Protein AF-A0A8R1Y1Y4-F1 (afdb_monomer_lite)

InterPro domains:
  IPR002937 Amine oxidase [PF01593] (31-74)
  IPR036188 FAD/NAD(P)-binding domain superfamily [G3DSA:3.50.50.60] (1-251)
  IPR036188 FAD/NAD(P)-binding domain superfamily [G3DSA:3.50.50.60] (252-348)

Structure (mmCIF, N/CA/C/O backbone):
data_AF-A0A8R1Y1Y4-F1
#
_entry.id   AF-A0A8R1Y1Y4-F1
#
loop_
_atom_site.group_PDB
_atom_site.id
_atom_site.type_symbol
_atom_site.label_atom_id
_atom_site.label_alt_id
_atom_site.label_comp_id
_atom_site.label_asym_id
_atom_site.label_entity_id
_atom_site.label_seq_id
_atom_site.pdbx_PDB_ins_code
_atom_site.Cartn_x
_atom_site.Cartn_y
_atom_site.Cartn_z
_atom_site.occupancy
_atom_site.B_iso_or_equiv
_atom_site.auth_seq_id
_atom_site.auth_comp_id
_atom_site.auth_asym_id
_atom_site.auth_atom_id
_atom_site.pdbx_PDB_model_num
ATOM 1 N N . MET A 1 1 ? -27.779 5.823 15.598 1.00 88.62 1 MET A N 1
ATOM 2 C CA . MET A 1 1 ? -27.091 5.813 14.283 1.00 88.62 1 MET A CA 1
ATOM 3 C C . MET A 1 1 ? -26.625 4.392 13.992 1.00 88.62 1 MET A C 1
ATOM 5 O O . MET A 1 1 ? -26.287 3.690 14.934 1.00 88.62 1 MET A O 1
ATOM 9 N N . ARG A 1 2 ? -26.603 3.952 12.729 1.00 90.81 2 ARG A N 1
ATOM 10 C CA . ARG A 1 2 ? -26.033 2.649 12.347 1.00 90.81 2 ARG A CA 1
ATOM 11 C C . ARG A 1 2 ? -24.939 2.850 11.308 1.00 90.81 2 ARG A C 1
ATOM 13 O O . ARG A 1 2 ? -25.180 3.514 10.303 1.00 90.81 2 ARG A O 1
ATOM 20 N N . ILE A 1 3 ? -23.776 2.257 11.545 1.00 93.94 3 ILE A N 1
ATOM 21 C CA . ILE A 1 3 ? -22.639 2.241 10.628 1.00 93.94 3 ILE A CA 1
ATOM 22 C C . ILE A 1 3 ? -22.520 0.830 10.068 1.00 93.94 3 ILE A C 1
ATOM 24 O O . ILE A 1 3 ? -22.355 -0.134 10.813 1.00 93.94 3 ILE A O 1
ATOM 28 N N . VAL A 1 4 ? -22.624 0.712 8.745 1.00 92.31 4 VAL A N 1
ATOM 29 C CA . VAL A 1 4 ? -22.447 -0.558 8.038 1.00 92.31 4 VAL A CA 1
ATOM 30 C C . VAL A 1 4 ? -21.143 -0.499 7.256 1.00 92.31 4 VAL A C 1
ATOM 32 O O . VAL A 1 4 ? -20.983 0.335 6.367 1.00 92.31 4 VAL A O 1
ATOM 35 N N . VAL A 1 5 ? -20.224 -1.400 7.578 1.00 94.25 5 VAL A N 1
ATOM 36 C CA . VAL A 1 5 ? -18.946 -1.579 6.891 1.00 94.25 5 VAL A CA 1
ATOM 37 C C . VAL A 1 5 ? -19.044 -2.815 6.003 1.00 94.25 5 VAL A C 1
ATOM 39 O O . VAL A 1 5 ? -19.467 -3.880 6.452 1.00 94.25 5 VAL A O 1
ATOM 42 N N . ILE A 1 6 ? -18.651 -2.684 4.737 1.00 90.81 6 ILE A N 1
ATOM 43 C CA . ILE A 1 6 ? -18.626 -3.792 3.776 1.00 90.81 6 ILE A CA 1
ATOM 44 C C . ILE A 1 6 ? -17.168 -4.222 3.578 1.00 90.81 6 ILE A C 1
ATOM 46 O O . ILE A 1 6 ? -16.371 -3.489 2.994 1.00 90.81 6 ILE A O 1
ATOM 50 N N . GLY A 1 7 ? -16.840 -5.414 4.071 1.00 92.81 7 GLY A N 1
ATOM 51 C CA . GLY A 1 7 ? -15.514 -6.029 4.078 1.00 92.81 7 GLY A CA 1
ATOM 52 C C . GLY A 1 7 ? -14.819 -5.938 5.441 1.00 92.81 7 GLY A C 1
ATOM 53 O O . GLY A 1 7 ? -14.644 -4.853 5.994 1.00 92.81 7 GLY A O 1
ATOM 54 N N . ALA A 1 8 ? -14.338 -7.074 5.946 1.00 95.38 8 ALA A N 1
ATOM 55 C CA . ALA A 1 8 ? -13.512 -7.206 7.150 1.00 95.38 8 ALA A CA 1
ATOM 56 C C . ALA A 1 8 ? -12.010 -7.283 6.804 1.00 95.38 8 ALA A C 1
ATOM 58 O O . ALA A 1 8 ? -11.234 -8.015 7.418 1.00 95.38 8 ALA A O 1
ATOM 59 N N . ALA A 1 9 ? -11.587 -6.527 5.789 1.00 95.31 9 ALA A N 1
ATOM 60 C CA . ALA A 1 9 ? -10.182 -6.315 5.436 1.00 95.31 9 ALA A CA 1
ATOM 61 C C . ALA A 1 9 ? -9.541 -5.247 6.360 1.00 95.31 9 ALA A C 1
ATOM 63 O O . ALA A 1 9 ? -10.259 -4.645 7.162 1.00 95.31 9 ALA A O 1
ATOM 64 N N . PRO A 1 10 ? -8.234 -4.921 6.236 1.00 96.38 10 PRO A N 1
ATOM 65 C CA . PRO A 1 10 ? -7.569 -3.953 7.118 1.00 96.38 10 PRO A CA 1
ATOM 66 C C . PRO A 1 10 ? -8.307 -2.614 7.260 1.00 96.38 10 PRO A C 1
ATOM 68 O O . PRO A 1 10 ? -8.328 -2.043 8.340 1.00 96.38 10 PRO A O 1
ATOM 71 N N . THR A 1 11 ? -8.974 -2.123 6.208 1.00 97.94 11 THR A N 1
ATOM 72 C CA . THR A 1 11 ? -9.800 -0.906 6.299 1.00 97.94 11 THR A CA 1
ATOM 73 C C . THR A 1 11 ? -11.004 -1.065 7.219 1.00 97.94 11 THR A C 1
ATOM 75 O O . THR A 1 11 ? -11.221 -0.208 8.069 1.00 97.94 11 THR A O 1
ATOM 78 N N . GLY A 1 12 ? -11.771 -2.149 7.088 1.00 98.25 12 GLY A N 1
ATOM 79 C CA . GLY A 1 12 ? -12.915 -2.392 7.966 1.00 98.25 12 GLY A CA 1
ATOM 80 C C . GLY A 1 12 ? -12.488 -2.682 9.403 1.00 98.25 12 GLY A C 1
ATOM 81 O O . GLY A 1 12 ? -13.105 -2.192 10.343 1.00 98.25 12 GLY A O 1
ATOM 82 N N . LEU A 1 13 ? -11.370 -3.387 9.583 1.00 98.69 13 LEU A N 1
ATOM 83 C CA . LEU A 1 13 ? -10.797 -3.631 10.906 1.00 98.69 13 LEU A CA 1
ATOM 84 C C . LEU A 1 13 ? -10.207 -2.367 11.541 1.00 98.69 13 LEU A C 1
ATOM 86 O O . LEU A 1 13 ? -10.271 -2.223 12.755 1.00 98.69 13 LEU A O 1
ATOM 90 N N . GLY A 1 14 ? -9.722 -1.412 10.744 1.00 98.69 14 GLY A N 1
ATOM 91 C CA . GLY A 1 14 ? -9.346 -0.082 11.225 1.00 98.69 14 GLY A CA 1
ATOM 92 C C . GLY A 1 14 ? -10.535 0.705 11.780 1.00 98.69 14 GLY A C 1
ATOM 93 O O . GLY A 1 14 ? -10.398 1.361 12.810 1.00 98.69 14 GLY A O 1
ATOM 94 N N . VAL A 1 15 ? -11.713 0.593 11.147 1.00 98.81 15 VAL A N 1
ATOM 95 C CA . VAL A 1 15 ? -12.972 1.134 11.700 1.00 98.81 15 VAL A CA 1
ATOM 96 C C . VAL A 1 15 ? -13.301 0.444 13.023 1.00 98.81 15 VAL A C 1
ATOM 98 O O . VAL A 1 15 ? -13.551 1.119 14.016 1.00 98.81 15 VAL A O 1
ATOM 101 N N . ALA A 1 16 ? -13.275 -0.891 13.040 1.00 98.81 16 ALA A N 1
ATOM 102 C CA . ALA A 1 16 ? -13.653 -1.694 14.200 1.00 98.81 16 ALA A CA 1
ATOM 103 C C . ALA A 1 16 ? -12.751 -1.432 15.414 1.00 98.81 16 ALA A C 1
ATOM 105 O O . ALA A 1 16 ? -13.245 -1.144 16.500 1.00 98.81 16 ALA A O 1
ATOM 106 N N . TYR A 1 17 ? -11.432 -1.473 15.219 1.00 98.81 17 TYR A N 1
ATOM 107 C CA . TYR A 1 17 ? -10.450 -1.244 16.275 1.00 98.81 17 TYR A CA 1
ATOM 108 C C . TYR A 1 17 ? -10.573 0.162 16.862 1.00 98.81 17 TYR A C 1
ATOM 110 O O . TYR A 1 17 ? -10.612 0.324 18.081 1.00 98.81 17 TYR A O 1
ATOM 118 N N . ARG A 1 18 ? -10.720 1.184 16.010 1.00 98.62 18 ARG A N 1
ATOM 119 C CA . ARG A 1 18 ? -10.908 2.552 16.493 1.00 98.62 18 ARG A CA 1
ATOM 120 C C . ARG A 1 18 ? -12.241 2.726 17.219 1.00 98.62 18 ARG A C 1
ATOM 122 O O . ARG A 1 18 ? -12.267 3.362 18.266 1.00 98.62 18 ARG A O 1
ATOM 129 N N . PHE A 1 19 ? -13.329 2.150 16.707 1.00 98.75 19 PHE A N 1
ATOM 130 C CA . PHE A 1 19 ? -14.630 2.200 17.377 1.00 98.75 19 PHE A CA 1
ATOM 131 C C . PHE A 1 19 ? -14.595 1.513 18.750 1.00 98.75 19 PHE A C 1
ATOM 133 O O . PHE A 1 19 ? -15.118 2.059 19.717 1.00 98.75 19 PHE A O 1
ATOM 140 N N . TYR A 1 20 ? -13.902 0.377 18.858 1.00 98.56 20 TYR A N 1
ATOM 141 C CA . TYR A 1 20 ? -13.660 -0.321 20.121 1.00 98.56 20 TYR A CA 1
ATOM 142 C C . TYR A 1 20 ? -12.878 0.531 21.127 1.00 98.56 20 TYR A C 1
ATOM 144 O O . TYR A 1 20 ? -13.277 0.630 22.285 1.00 98.56 20 TYR A O 1
ATOM 152 N N . GLN A 1 21 ? -11.816 1.213 20.688 1.00 98.56 21 GLN A N 1
ATOM 153 C CA . GLN A 1 21 ? -11.095 2.154 21.551 1.00 98.56 21 GLN A CA 1
ATOM 154 C C . GLN A 1 21 ? -12.006 3.284 22.042 1.00 98.56 21 GLN A C 1
ATOM 156 O O . GLN A 1 21 ? -12.046 3.550 23.235 1.00 98.56 21 GLN A O 1
ATOM 161 N N . LEU A 1 22 ? -12.800 3.893 21.154 1.00 98.62 22 LEU A N 1
ATOM 162 C CA . LEU A 1 22 ? -13.729 4.963 21.535 1.00 98.62 22 LEU A CA 1
ATOM 163 C C . LEU A 1 22 ? -14.785 4.502 22.551 1.00 98.62 22 LEU A C 1
ATOM 165 O O . LEU A 1 22 ? -15.164 5.276 23.430 1.00 98.62 22 LEU A O 1
ATOM 169 N N . GLN A 1 23 ? -15.259 3.258 22.446 1.00 97.62 23 GLN A N 1
ATOM 170 C CA . GLN A 1 23 ? -16.164 2.681 23.441 1.00 97.62 23 GLN A CA 1
ATOM 171 C C . GLN A 1 23 ? -15.474 2.479 24.794 1.00 97.62 23 GLN A C 1
ATOM 173 O O . GLN A 1 23 ? -16.042 2.849 25.819 1.00 97.62 23 GLN A O 1
ATOM 178 N N . ASN A 1 24 ? -14.246 1.954 24.803 1.00 97.44 24 ASN A N 1
ATOM 179 C CA . ASN A 1 24 ? -13.469 1.760 26.032 1.00 97.44 24 ASN A CA 1
ATOM 180 C C . ASN A 1 24 ? -13.100 3.087 26.711 1.00 97.44 24 ASN A C 1
ATOM 182 O O . ASN A 1 24 ? -13.106 3.176 27.938 1.00 97.44 24 ASN A O 1
ATOM 186 N N . ASP A 1 25 ? -12.863 4.130 25.917 1.00 97.69 25 ASP A N 1
ATOM 187 C CA . ASP A 1 25 ? -12.633 5.500 26.383 1.00 97.69 25 ASP A CA 1
ATOM 188 C C . ASP A 1 25 ? -13.937 6.199 26.827 1.00 97.69 25 ASP A C 1
ATOM 190 O O . ASP A 1 25 ? -13.923 7.370 27.202 1.00 97.69 25 ASP A O 1
ATOM 194 N N . ASN A 1 26 ? -15.074 5.491 26.813 1.00 95.31 26 ASN A N 1
ATOM 195 C CA . ASN A 1 26 ? -16.400 5.979 27.199 1.00 95.31 26 ASN A CA 1
ATOM 196 C C . ASN A 1 26 ? -16.867 7.219 26.417 1.00 95.31 26 ASN A C 1
ATOM 198 O O . ASN A 1 26 ? -17.611 8.049 26.944 1.00 95.31 26 ASN A O 1
ATOM 202 N N . VAL A 1 27 ? -16.478 7.347 25.145 1.00 96.69 27 VAL A N 1
ATOM 203 C CA . VAL A 1 27 ? -16.903 8.474 24.306 1.00 96.69 27 VAL A CA 1
ATOM 204 C C . VAL A 1 27 ? -18.412 8.388 24.046 1.00 96.69 27 VAL A C 1
ATOM 206 O O . VAL A 1 27 ? -18.887 7.459 23.390 1.00 96.69 27 VAL A O 1
ATOM 209 N N . ASP A 1 28 ? -19.174 9.376 24.524 1.00 94.88 28 ASP A N 1
ATOM 210 C CA . ASP A 1 28 ? -20.645 9.326 24.615 1.00 94.88 28 ASP A CA 1
ATOM 211 C C . ASP A 1 28 ? -21.366 9.010 23.302 1.00 94.88 28 ASP A C 1
ATOM 213 O O . ASP A 1 28 ? -22.350 8.266 23.300 1.00 94.88 28 ASP A O 1
ATOM 217 N N . VAL A 1 29 ? -20.872 9.527 22.171 1.00 95.56 29 VAL A N 1
ATOM 218 C CA . VAL A 1 29 ? -21.498 9.300 20.859 1.00 95.56 29 VAL A CA 1
ATOM 219 C C . VAL A 1 29 ? -21.583 7.810 20.510 1.00 95.56 29 VAL A C 1
ATOM 221 O O . VAL A 1 29 ? -22.536 7.386 19.858 1.00 95.56 29 VAL A O 1
ATOM 224 N N . THR A 1 30 ? -20.643 6.990 20.997 1.00 96.06 30 THR A N 1
ATOM 225 C CA . THR A 1 30 ? -20.592 5.550 20.705 1.00 96.06 30 THR A CA 1
ATOM 226 C C . THR A 1 30 ? -21.759 4.770 21.311 1.00 96.06 30 THR A C 1
ATOM 228 O O . THR A 1 30 ? -22.166 3.763 20.736 1.00 96.06 30 THR A O 1
ATOM 231 N N . LYS A 1 31 ? -22.365 5.259 22.406 1.00 94.06 31 LYS A N 1
ATOM 232 C CA . LYS A 1 31 ? -23.505 4.612 23.087 1.00 94.06 31 LYS A CA 1
ATOM 233 C C . LYS A 1 31 ? -24.746 4.515 22.195 1.00 94.06 31 LYS A C 1
ATOM 235 O O . LYS A 1 31 ? -25.568 3.624 22.370 1.00 94.06 31 LYS A O 1
ATOM 240 N N . ASN A 1 32 ? -24.866 5.421 21.224 1.00 93.12 32 ASN A N 1
ATOM 241 C CA . ASN A 1 32 ? -25.994 5.503 20.295 1.00 93.12 32 ASN A CA 1
ATOM 242 C C . ASN A 1 32 ? -25.627 5.047 18.871 1.00 93.12 32 ASN A C 1
ATOM 244 O O . ASN A 1 32 ? -26.370 5.325 17.919 1.00 93.12 32 ASN A O 1
ATOM 248 N N . VAL A 1 33 ? -24.477 4.387 18.699 1.00 95.75 33 VAL A N 1
ATOM 249 C CA . VAL A 1 33 ? -23.971 3.916 17.406 1.00 95.75 33 VAL A CA 1
ATOM 250 C C . VAL A 1 33 ? -23.925 2.394 17.399 1.00 95.75 33 VAL A C 1
ATOM 252 O O . VAL A 1 33 ? -23.240 1.769 18.197 1.00 95.75 33 VAL A O 1
ATOM 255 N N . GLU A 1 34 ? -24.629 1.795 16.446 1.00 95.00 34 GLU A N 1
ATOM 256 C CA . GLU A 1 34 ? -24.524 0.369 16.149 1.00 95.00 34 GLU A CA 1
ATOM 257 C C . GLU A 1 34 ? -23.541 0.164 14.990 1.00 95.00 34 GLU A C 1
ATOM 259 O O . GLU A 1 34 ? -23.747 0.718 13.904 1.00 95.00 34 GLU A O 1
ATOM 264 N N . LEU A 1 35 ? -22.493 -0.637 15.200 1.00 96.12 35 LEU A N 1
ATOM 265 C CA . LEU A 1 35 ? -21.532 -1.021 14.165 1.00 96.12 35 LEU A CA 1
ATOM 266 C C . LEU A 1 35 ? -21.832 -2.434 13.652 1.00 96.12 35 LEU A C 1
ATOM 268 O O . LEU A 1 35 ? -21.922 -3.383 14.426 1.00 96.12 35 LEU A O 1
ATOM 272 N N . ILE A 1 36 ? -21.948 -2.575 12.331 1.00 94.19 36 ILE A N 1
ATOM 273 C CA . ILE A 1 36 ? -22.101 -3.866 11.655 1.00 94.19 36 ILE A CA 1
ATOM 274 C C . ILE A 1 36 ? -21.051 -3.971 10.552 1.00 94.19 36 ILE A C 1
ATOM 276 O O . ILE A 1 36 ? -20.963 -3.102 9.687 1.00 94.19 36 ILE A O 1
ATOM 280 N N . ILE A 1 37 ? -20.302 -5.067 10.539 1.00 94.50 37 ILE A N 1
ATOM 281 C CA . ILE A 1 37 ? -19.279 -5.389 9.546 1.00 94.50 37 ILE A CA 1
ATOM 282 C C . ILE A 1 37 ? -19.715 -6.646 8.801 1.00 94.50 37 ILE A C 1
ATOM 284 O O . ILE A 1 37 ? -19.911 -7.709 9.389 1.00 94.50 37 ILE A O 1
ATOM 288 N N . LEU A 1 38 ? -19.894 -6.516 7.492 1.00 91.50 38 LEU A N 1
ATOM 289 C CA . LEU A 1 38 ? -20.320 -7.594 6.607 1.00 91.50 38 LEU A CA 1
ATOM 290 C C . LEU A 1 38 ? -19.111 -8.108 5.829 1.00 91.50 38 LEU A C 1
ATOM 292 O O . LEU A 1 38 ? -18.508 -7.346 5.081 1.00 91.50 38 LEU A O 1
ATOM 296 N N . GLU A 1 39 ? -18.775 -9.385 5.966 1.00 91.06 39 GLU A N 1
ATOM 297 C CA . GLU A 1 39 ? -17.691 -10.028 5.223 1.00 91.06 39 GLU A CA 1
ATOM 298 C C . GLU A 1 39 ? -18.258 -11.159 4.366 1.00 91.06 39 GLU A C 1
ATOM 300 O O . GLU A 1 39 ? -19.043 -11.996 4.819 1.00 91.06 39 GLU A O 1
ATOM 305 N N . LYS A 1 40 ? -17.879 -11.145 3.089 1.00 87.06 40 LYS A N 1
ATOM 306 C CA . LYS A 1 40 ? -18.294 -12.144 2.111 1.00 87.06 40 LYS A CA 1
ATOM 307 C C . LYS A 1 40 ? -17.703 -13.507 2.466 1.00 87.06 40 LYS A C 1
ATOM 309 O O . LYS A 1 40 ? -18.385 -14.523 2.376 1.00 87.06 40 LYS A O 1
ATOM 314 N N . GLU A 1 41 ? -16.440 -13.500 2.861 1.00 89.19 41 GLU A N 1
ATOM 315 C CA . GLU A 1 41 ? -15.650 -14.677 3.184 1.00 89.19 41 GLU A CA 1
ATOM 316 C C . GLU A 1 41 ? -15.984 -15.205 4.589 1.00 89.19 41 GLU A C 1
ATOM 318 O O . GLU A 1 41 ? -16.644 -14.545 5.392 1.00 89.19 41 GLU A O 1
ATOM 323 N N . THR A 1 42 ? -15.521 -16.411 4.915 1.00 89.44 42 THR A N 1
ATOM 324 C CA . THR A 1 42 ? -15.674 -16.996 6.261 1.00 89.44 42 THR A CA 1
ATOM 325 C C . THR A 1 42 ? -14.655 -16.465 7.270 1.00 89.44 42 THR A C 1
ATOM 327 O O . THR A 1 42 ? -14.797 -16.709 8.465 1.00 89.44 42 THR A O 1
ATOM 330 N N . LEU A 1 43 ? -13.629 -15.748 6.801 1.00 91.50 43 LEU A N 1
ATOM 331 C CA . LEU A 1 43 ? -12.515 -15.242 7.599 1.00 91.50 43 LEU A CA 1
ATOM 332 C C . LEU A 1 43 ? -12.220 -13.772 7.261 1.00 91.50 43 LEU A C 1
ATOM 334 O O . LEU A 1 43 ? -12.383 -13.369 6.105 1.00 91.50 43 LEU A O 1
ATOM 338 N N . PRO A 1 44 ? -11.729 -12.983 8.233 1.00 95.19 44 PRO A N 1
ATOM 339 C CA . PRO A 1 44 ? -11.326 -11.599 8.012 1.00 95.19 44 PRO A CA 1
ATOM 340 C C . PRO A 1 44 ? -9.992 -11.496 7.250 1.00 95.19 44 PRO A C 1
ATOM 342 O O . PRO A 1 44 ? -9.287 -12.479 7.017 1.00 95.19 44 PRO A O 1
ATOM 345 N N . GLY A 1 45 ? -9.621 -10.267 6.890 1.00 94.25 45 GLY A N 1
ATOM 346 C CA . GLY A 1 45 ? -8.318 -9.911 6.318 1.00 94.25 45 GLY A CA 1
ATOM 347 C C . GLY A 1 45 ? -8.341 -9.557 4.830 1.00 94.25 45 GLY A C 1
ATOM 348 O O . GLY A 1 45 ? -7.408 -8.914 4.346 1.00 94.25 45 GLY A O 1
ATOM 349 N N . GLY A 1 46 ? -9.411 -9.888 4.100 1.00 90.94 46 GLY A N 1
ATOM 350 C CA . GLY A 1 46 ? -9.514 -9.620 2.661 1.00 90.94 46 GLY A CA 1
ATOM 351 C C . GLY A 1 46 ? -8.319 -10.192 1.886 1.00 90.94 46 GLY A C 1
ATOM 352 O O . GLY A 1 46 ? -7.953 -11.349 2.073 1.00 90.94 46 GLY A O 1
ATOM 353 N N . LEU A 1 47 ? -7.664 -9.373 1.053 1.00 89.38 47 LEU A N 1
ATOM 354 C CA . LEU A 1 47 ? -6.455 -9.800 0.327 1.00 89.38 47 LEU A CA 1
ATOM 355 C C . LEU A 1 47 ? -5.244 -10.074 1.232 1.00 89.38 47 LEU A C 1
ATOM 357 O O . LEU A 1 47 ? -4.333 -10.766 0.802 1.00 89.38 47 LEU A O 1
ATOM 361 N N . SER A 1 48 ? -5.240 -9.586 2.474 1.00 92.25 48 SER A N 1
ATOM 362 C CA . SER A 1 48 ? -4.180 -9.855 3.454 1.00 92.25 48 SER A CA 1
ATOM 363 C C . SER A 1 48 ? -4.461 -11.102 4.309 1.00 92.25 48 SER A C 1
ATOM 365 O O . SER A 1 48 ? -3.889 -11.237 5.389 1.00 92.25 48 SER A O 1
ATOM 367 N N . ARG A 1 49 ? -5.371 -11.988 3.878 1.00 92.12 49 ARG A N 1
ATOM 368 C CA . ARG A 1 49 ? -5.693 -13.249 4.562 1.00 92.12 49 ARG A CA 1
ATOM 369 C C . ARG A 1 49 ? -4.587 -14.291 4.380 1.00 92.12 49 ARG A C 1
ATOM 371 O O . ARG A 1 49 ? -3.973 -14.375 3.318 1.00 92.12 49 ARG A O 1
ATOM 378 N N . THR A 1 50 ? -4.453 -15.144 5.388 1.00 92.56 50 THR A N 1
ATOM 379 C CA . THR A 1 50 ? -3.740 -16.421 5.327 1.00 92.56 50 THR A CA 1
ATOM 380 C C . THR A 1 50 ? -4.756 -17.554 5.364 1.00 92.56 50 THR A C 1
ATOM 382 O O . THR A 1 50 ? -5.691 -17.516 6.166 1.00 92.56 50 THR A O 1
ATOM 385 N N . VAL A 1 51 ? -4.589 -18.548 4.499 1.00 88.88 51 VAL A N 1
ATOM 386 C CA . VAL A 1 51 ? -5.352 -19.801 4.526 1.00 88.88 51 VAL A CA 1
ATOM 387 C C . VAL A 1 51 ? -4.412 -20.949 4.867 1.00 88.88 51 VAL A C 1
ATOM 389 O O . VAL A 1 51 ? -3.257 -20.936 4.453 1.00 88.88 51 VAL A O 1
ATOM 392 N N . MET A 1 52 ? -4.884 -21.919 5.643 1.00 90.06 52 MET A N 1
ATOM 393 C CA . MET A 1 52 ? -4.126 -23.134 5.931 1.00 90.06 52 MET A CA 1
ATOM 394 C C . MET A 1 52 ? -4.617 -24.244 5.008 1.00 90.06 52 MET A C 1
ATOM 396 O O . MET A 1 52 ? -5.829 -24.413 4.866 1.00 90.06 52 MET A O 1
ATOM 400 N N . ASP A 1 53 ? -3.700 -24.955 4.359 1.00 88.62 53 ASP A N 1
ATOM 401 C CA . ASP A 1 53 ? -4.055 -26.126 3.561 1.00 88.62 53 ASP A CA 1
ATOM 402 C C . ASP A 1 53 ? -4.209 -27.390 4.422 1.00 88.62 53 ASP A C 1
ATOM 404 O O . ASP A 1 53 ? -3.943 -27.400 5.625 1.00 88.62 53 ASP A O 1
ATOM 408 N N . GLU A 1 54 ? -4.651 -28.473 3.788 1.00 92.56 54 GLU A N 1
ATOM 409 C CA . GLU A 1 54 ? -4.858 -29.786 4.411 1.00 92.56 54 GLU A CA 1
ATOM 410 C C . GLU A 1 54 ? -3.584 -30.427 4.986 1.00 92.56 54 GLU A C 1
ATOM 412 O O . GLU A 1 54 ? -3.677 -31.315 5.831 1.00 92.56 54 GLU A O 1
ATOM 417 N N . ASN A 1 55 ? -2.400 -29.956 4.579 1.00 94.75 55 ASN A N 1
ATOM 418 C CA . ASN A 1 55 ? -1.103 -30.423 5.069 1.00 94.75 55 ASN A CA 1
ATOM 419 C C . ASN A 1 55 ? -0.536 -29.520 6.183 1.00 94.75 55 ASN A C 1
ATOM 421 O O . ASN A 1 55 ? 0.568 -29.761 6.673 1.00 94.75 55 ASN A O 1
ATOM 425 N N . GLY A 1 56 ? -1.272 -28.482 6.593 1.00 90.62 56 GLY A N 1
ATOM 426 C CA . GLY A 1 56 ? -0.870 -27.550 7.645 1.00 90.62 56 GLY A CA 1
ATOM 427 C C . GLY A 1 56 ? 0.030 -26.402 7.178 1.00 90.62 56 GLY A C 1
ATOM 428 O O . GLY A 1 56 ? 0.517 -25.639 8.018 1.00 90.62 56 GLY A O 1
ATOM 429 N N . PHE A 1 57 ? 0.250 -26.223 5.870 1.00 91.56 57 PHE A N 1
ATOM 430 C CA . PHE A 1 57 ? 0.991 -25.064 5.367 1.00 91.56 57 PHE A CA 1
ATOM 431 C C . PHE A 1 57 ? 0.103 -23.824 5.328 1.00 91.56 57 PHE A C 1
ATOM 433 O O . PHE A 1 57 ? -1.073 -23.875 4.976 1.00 91.56 57 PHE A O 1
ATOM 440 N N . SER A 1 58 ? 0.687 -22.685 5.693 1.00 90.56 58 SER A N 1
ATOM 441 C CA . SER A 1 58 ? 0.022 -21.383 5.682 1.00 90.56 58 SER A CA 1
ATOM 442 C C . SER A 1 58 ? 0.344 -20.621 4.396 1.00 90.56 58 SER A C 1
ATOM 444 O O . SER A 1 58 ? 1.513 -20.400 4.082 1.00 90.56 58 SER A O 1
ATOM 446 N N . TRP A 1 59 ? -0.692 -20.178 3.689 1.00 90.94 59 TRP A N 1
ATOM 447 C CA . TRP A 1 59 ? -0.611 -19.475 2.413 1.00 90.94 59 TRP A CA 1
ATOM 448 C C . TRP A 1 59 ? -1.221 -18.084 2.528 1.00 90.94 59 TRP A C 1
ATOM 450 O O . TRP A 1 59 ? -2.430 -17.938 2.718 1.00 90.94 59 TRP A O 1
ATOM 460 N N . ASP A 1 60 ? -0.396 -17.053 2.382 1.00 91.81 60 ASP A N 1
ATOM 461 C CA . ASP A 1 60 ? -0.888 -15.682 2.282 1.00 91.81 60 ASP A CA 1
ATOM 462 C C . ASP A 1 60 ? -1.434 -15.430 0.871 1.00 91.81 60 ASP A C 1
ATOM 464 O O . ASP A 1 60 ? -0.775 -15.726 -0.127 1.00 91.81 60 ASP A O 1
ATOM 468 N N . MET A 1 61 ? -2.613 -14.811 0.772 1.00 83.38 61 MET A N 1
ATOM 469 C CA . MET A 1 61 ? -3.236 -14.453 -0.514 1.00 83.38 61 MET A CA 1
ATOM 470 C C . MET A 1 61 ? -2.442 -13.385 -1.301 1.00 83.38 61 MET A C 1
ATOM 472 O O . MET A 1 61 ? -2.742 -13.108 -2.464 1.00 83.38 61 MET A O 1
ATOM 476 N N . GLY A 1 62 ? -1.403 -12.803 -0.695 1.00 76.50 62 GLY A N 1
ATOM 477 C CA . GLY A 1 62 ? -0.430 -11.918 -1.326 1.00 76.50 62 GLY A CA 1
ATOM 478 C C . GLY A 1 62 ? 0.817 -11.741 -0.455 1.00 76.50 62 GLY A C 1
ATOM 479 O O . GLY A 1 62 ? 0.799 -12.035 0.736 1.00 76.50 62 GLY A O 1
ATOM 480 N N . GLY A 1 63 ? 1.917 -11.241 -1.031 1.00 69.56 63 GLY A N 1
ATOM 481 C CA . GLY A 1 63 ? 3.176 -10.985 -0.310 1.00 69.56 63 GLY A CA 1
ATOM 482 C C . GLY A 1 63 ? 3.082 -9.802 0.662 1.00 69.56 63 GLY A C 1
ATOM 483 O O . GLY A 1 63 ? 3.673 -8.746 0.425 1.00 69.56 63 GLY A O 1
ATOM 484 N N . HIS A 1 64 ? 2.305 -9.950 1.732 1.00 74.94 64 HIS A N 1
ATOM 485 C CA . HIS A 1 64 ? 1.963 -8.883 2.664 1.00 74.94 64 HIS A CA 1
ATOM 486 C C . HIS A 1 64 ? 2.958 -8.808 3.820 1.00 74.94 64 HIS A C 1
ATOM 488 O O . HIS A 1 64 ? 2.653 -9.176 4.948 1.00 74.94 64 HIS A O 1
ATOM 494 N N . ILE A 1 65 ? 4.155 -8.293 3.542 1.00 85.19 65 ILE A N 1
ATOM 495 C CA . ILE A 1 65 ? 5.081 -7.877 4.600 1.00 85.19 65 ILE A CA 1
ATOM 496 C C . ILE A 1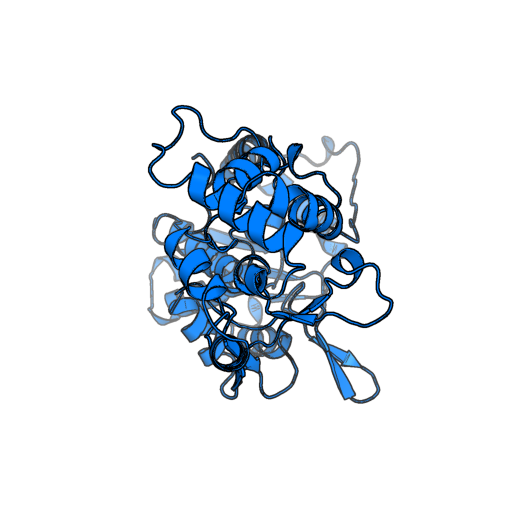 65 ? 4.536 -6.646 5.334 1.00 85.19 65 ILE A C 1
ATOM 498 O O . ILE A 1 65 ? 3.981 -5.736 4.712 1.00 85.19 65 ILE A O 1
ATOM 502 N N . THR A 1 66 ? 4.723 -6.591 6.650 1.00 90.25 66 THR A N 1
ATOM 503 C CA . THR A 1 66 ? 4.223 -5.492 7.478 1.00 90.25 66 THR A CA 1
ATOM 504 C C . THR A 1 66 ? 5.309 -4.446 7.685 1.00 90.25 66 THR A C 1
ATOM 506 O O . THR A 1 66 ? 6.318 -4.685 8.336 1.00 90.25 66 THR A O 1
ATOM 509 N N . PHE A 1 67 ? 5.094 -3.258 7.145 1.00 90.19 67 PHE A N 1
ATOM 510 C CA . PHE A 1 67 ? 5.894 -2.061 7.388 1.00 90.19 67 PHE A CA 1
ATOM 511 C C . PHE A 1 67 ? 4.945 -0.863 7.415 1.00 90.19 67 PHE A C 1
ATOM 513 O O . PHE A 1 67 ? 3.794 -0.982 6.983 1.00 90.19 67 PHE A O 1
ATOM 520 N N . ASP A 1 68 ? 5.410 0.276 7.910 1.00 85.75 68 ASP A N 1
ATOM 521 C CA . ASP A 1 68 ? 4.595 1.479 8.018 1.00 85.75 68 ASP A CA 1
ATOM 522 C C . ASP A 1 68 ? 5.287 2.705 7.412 1.00 85.75 68 ASP A C 1
ATOM 524 O O . ASP A 1 68 ? 6.509 2.769 7.277 1.00 85.75 68 ASP A O 1
ATOM 528 N N . HIS A 1 69 ? 4.483 3.691 7.018 1.00 89.38 69 HIS A N 1
ATOM 529 C CA . HIS A 1 69 ? 4.954 4.980 6.503 1.00 89.38 69 HIS A CA 1
ATOM 530 C C . HIS A 1 69 ? 4.968 6.018 7.628 1.00 89.38 69 HIS A C 1
ATOM 532 O O . HIS A 1 69 ? 4.428 7.111 7.461 1.00 89.38 69 HIS A O 1
ATOM 538 N N . ASN A 1 70 ? 5.571 5.659 8.768 1.00 87.75 70 ASN A N 1
ATOM 539 C CA . ASN A 1 70 ? 5.549 6.427 10.011 1.00 87.75 70 ASN A CA 1
ATOM 540 C C . ASN A 1 70 ? 4.116 6.629 10.536 1.00 87.75 70 ASN A C 1
ATOM 542 O O . ASN A 1 70 ? 3.642 7.754 10.705 1.00 87.75 70 ASN A O 1
ATOM 546 N N . LEU A 1 71 ? 3.411 5.517 10.756 1.00 93.56 71 LEU A N 1
ATOM 547 C CA . LEU A 1 71 ? 2.034 5.474 11.259 1.00 93.56 71 LEU A CA 1
ATOM 548 C C . LEU A 1 71 ? 1.990 4.702 12.591 1.00 93.56 71 LEU A C 1
ATOM 550 O O . LEU A 1 71 ? 1.605 3.530 12.604 1.00 93.56 71 LEU A O 1
ATOM 554 N N . PRO A 1 72 ? 2.341 5.341 13.729 1.00 95.12 72 PRO A N 1
ATOM 555 C CA . PRO A 1 72 ? 2.445 4.669 15.028 1.00 95.12 72 PRO A CA 1
ATOM 556 C C . PRO A 1 72 ? 1.166 3.946 15.456 1.00 95.12 72 PRO A C 1
ATOM 558 O O . PRO A 1 72 ? 1.241 2.836 15.967 1.00 95.12 72 PRO A O 1
ATOM 561 N N . TYR A 1 73 ? -0.004 4.523 15.164 1.00 97.00 73 TYR A N 1
ATOM 562 C CA . TYR A 1 73 ? -1.305 3.914 15.465 1.00 97.00 73 TYR A CA 1
ATOM 563 C C . TYR A 1 73 ? -1.491 2.547 14.791 1.00 97.00 73 TYR A C 1
ATOM 565 O O . TYR A 1 73 ? -2.057 1.623 15.367 1.00 97.00 73 TYR A O 1
ATOM 573 N N . TYR A 1 74 ? -0.993 2.393 13.562 1.00 96.81 74 TYR A N 1
ATOM 574 C CA . TYR A 1 74 ? -1.039 1.107 12.875 1.00 96.81 74 TYR A CA 1
ATOM 575 C C . TYR A 1 74 ? -0.115 0.088 13.553 1.00 96.81 74 TYR A C 1
ATOM 577 O O . TYR A 1 74 ? -0.517 -1.055 13.753 1.00 96.81 74 TYR A O 1
ATOM 585 N N . ILE A 1 75 ? 1.094 0.506 13.947 1.00 95.19 75 ILE A N 1
ATOM 586 C CA . ILE A 1 75 ? 2.049 -0.347 14.668 1.00 95.19 75 ILE A CA 1
ATOM 587 C C . ILE A 1 75 ? 1.504 -0.782 16.032 1.00 95.19 75 ILE A C 1
ATOM 589 O O . ILE A 1 75 ? 1.652 -1.946 16.400 1.00 95.19 75 ILE A O 1
ATOM 593 N N . GLU A 1 76 ? 0.845 0.122 16.754 1.00 96.75 76 GLU A N 1
ATOM 594 C CA . GLU A 1 76 ? 0.130 -0.181 17.994 1.00 96.75 76 GLU A CA 1
ATOM 595 C C . GLU A 1 76 ? -0.944 -1.247 17.754 1.00 96.75 76 GLU A C 1
ATOM 597 O O . GLU A 1 76 ? -0.921 -2.289 18.401 1.00 96.75 76 GLU A O 1
ATOM 602 N N . ALA A 1 77 ? -1.828 -1.041 16.774 1.00 98.06 77 ALA A N 1
ATOM 603 C CA . ALA A 1 77 ? -2.943 -1.945 16.511 1.00 98.06 77 ALA A CA 1
ATOM 604 C C . ALA A 1 77 ? -2.494 -3.363 16.121 1.00 98.06 77 ALA A C 1
ATOM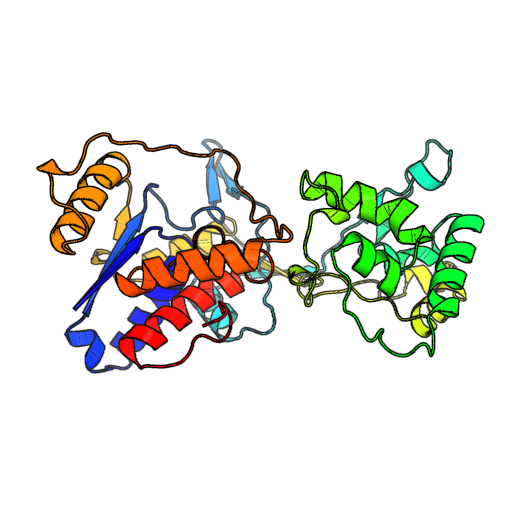 606 O O . ALA A 1 77 ? -3.057 -4.352 16.593 1.00 98.06 77 ALA A O 1
ATOM 607 N N . ILE A 1 78 ? -1.466 -3.495 15.274 1.00 96.12 78 ILE A N 1
ATOM 608 C CA . ILE A 1 78 ? -0.968 -4.824 14.889 1.00 96.12 78 ILE A CA 1
ATOM 609 C C . ILE A 1 78 ? -0.239 -5.519 16.045 1.00 96.12 78 ILE A C 1
ATOM 611 O O . ILE A 1 78 ? -0.347 -6.735 16.163 1.00 96.12 78 ILE A O 1
ATOM 615 N N . ARG A 1 79 ? 0.465 -4.775 16.911 1.00 96.00 79 ARG A N 1
ATOM 616 C CA . ARG A 1 79 ? 1.122 -5.332 18.107 1.00 96.00 79 ARG A CA 1
ATOM 617 C C . ARG A 1 79 ? 0.118 -5.690 19.192 1.00 96.00 79 ARG A C 1
ATOM 619 O O . ARG A 1 79 ? 0.316 -6.663 19.900 1.00 96.00 79 ARG A O 1
ATOM 626 N N . TRP A 1 80 ? -0.980 -4.947 19.284 1.00 97.69 80 TRP A N 1
ATOM 627 C CA . TRP A 1 80 ? -2.120 -5.331 20.104 1.00 97.69 80 TRP A CA 1
ATOM 628 C C . TRP A 1 80 ? -2.756 -6.629 19.600 1.00 97.69 80 TRP A C 1
ATOM 630 O O . TRP A 1 80 ? -3.219 -7.434 20.403 1.00 97.69 80 TRP A O 1
ATOM 640 N N . ALA A 1 81 ? -2.762 -6.872 18.285 1.00 97.38 81 ALA A N 1
ATOM 641 C CA . ALA A 1 81 ? -3.282 -8.108 17.714 1.00 97.38 81 ALA A CA 1
ATOM 642 C C . ALA A 1 81 ? -2.328 -9.301 17.913 1.00 97.38 81 ALA A C 1
ATOM 644 O O . ALA A 1 81 ? -2.778 -10.356 18.360 1.00 97.38 81 ALA A O 1
ATOM 645 N N . VAL A 1 82 ? -1.035 -9.151 17.615 1.00 96.00 82 VAL A N 1
ATOM 646 C CA . VAL A 1 82 ? -0.034 -10.235 17.621 1.00 96.00 82 VAL A CA 1
ATOM 647 C C . VAL A 1 82 ? 1.198 -9.822 18.422 1.00 96.00 82 VAL A C 1
ATOM 649 O O . VAL A 1 82 ? 1.765 -8.759 18.173 1.00 96.00 82 VAL A O 1
ATOM 652 N N . ASP A 1 83 ? 1.659 -10.698 19.316 1.00 94.38 83 ASP A N 1
ATOM 653 C CA . ASP A 1 83 ? 2.788 -10.416 20.212 1.00 94.38 83 ASP A CA 1
ATOM 654 C C . ASP A 1 83 ? 4.154 -10.742 19.581 1.00 94.38 83 ASP A C 1
ATOM 656 O O . ASP A 1 83 ? 5.124 -9.997 19.741 1.00 94.38 83 ASP A O 1
ATOM 660 N N . GLU A 1 84 ? 4.242 -11.841 18.825 1.00 97.06 84 GLU A N 1
ATOM 661 C CA . GLU A 1 84 ? 5.509 -12.362 18.303 1.00 97.06 84 GLU A CA 1
ATOM 662 C C . GLU A 1 84 ? 5.731 -12.042 16.819 1.00 97.06 84 GLU A C 1
ATOM 664 O O . GLU A 1 84 ? 4.967 -12.447 15.937 1.00 97.06 84 GLU A O 1
ATOM 669 N N . TRP A 1 85 ? 6.852 -11.375 16.531 1.00 95.50 85 TRP A N 1
ATOM 670 C CA . TRP A 1 85 ? 7.206 -10.892 15.197 1.00 95.50 85 TRP A CA 1
ATOM 671 C C . TRP A 1 85 ? 8.640 -11.245 14.820 1.00 95.50 85 TRP A C 1
ATOM 673 O O . TRP A 1 85 ? 9.566 -11.089 15.613 1.00 95.50 85 TRP A O 1
ATOM 683 N N . ASN A 1 86 ? 8.835 -11.611 13.558 1.00 94.50 86 ASN A N 1
ATOM 684 C CA . ASN A 1 86 ? 10.134 -11.557 12.904 1.00 94.50 86 ASN A CA 1
ATOM 685 C C . ASN A 1 86 ? 10.368 -10.142 12.366 1.00 94.50 86 ASN A C 1
ATOM 687 O O . ASN A 1 86 ? 9.456 -9.553 11.786 1.00 94.50 86 ASN A O 1
ATOM 691 N N . ILE A 1 87 ? 11.588 -9.616 12.501 1.00 93.06 87 ILE A N 1
ATOM 692 C CA . ILE A 1 87 ? 12.006 -8.338 11.904 1.00 93.06 87 ILE A CA 1
ATOM 693 C C . ILE A 1 87 ? 13.149 -8.623 10.937 1.00 93.06 87 ILE A C 1
ATOM 695 O O . ILE A 1 87 ? 14.201 -9.113 11.341 1.00 93.06 87 ILE A O 1
ATOM 699 N N . LEU A 1 88 ? 12.950 -8.302 9.663 1.00 91.19 88 LEU A N 1
ATOM 700 C CA . LEU A 1 88 ? 13.840 -8.701 8.579 1.00 91.19 88 LEU A CA 1
ATOM 701 C C . LEU A 1 88 ? 14.302 -7.488 7.771 1.00 91.19 88 LEU A C 1
ATOM 703 O O . LEU A 1 88 ? 13.570 -6.510 7.599 1.00 91.19 88 LEU A O 1
ATOM 707 N N . THR A 1 89 ? 15.524 -7.573 7.248 1.00 89.94 89 THR A N 1
ATOM 708 C CA . THR A 1 89 ? 16.025 -6.654 6.222 1.00 89.94 89 THR A CA 1
ATOM 709 C C . THR A 1 89 ? 15.649 -7.206 4.855 1.00 89.94 89 THR A C 1
ATOM 711 O O . THR A 1 89 ? 15.887 -8.377 4.556 1.00 89.94 89 THR A O 1
ATOM 714 N N . ARG A 1 90 ? 15.045 -6.369 4.014 1.00 89.06 90 ARG A N 1
ATOM 715 C CA . ARG A 1 90 ? 14.602 -6.769 2.682 1.00 89.06 90 ARG A CA 1
ATOM 716 C C . ARG A 1 90 ? 15.800 -6.938 1.754 1.00 89.06 90 ARG A C 1
ATOM 718 O O . ARG A 1 90 ? 16.543 -5.992 1.522 1.00 89.06 90 ARG A O 1
ATOM 725 N N . ASN A 1 91 ? 15.921 -8.118 1.152 1.00 88.62 91 ASN A N 1
ATOM 726 C CA . ASN A 1 91 ? 16.821 -8.361 0.031 1.00 88.62 91 ASN A CA 1
ATOM 727 C C . ASN A 1 91 ? 15.995 -8.480 -1.256 1.00 88.62 91 ASN A C 1
ATOM 729 O O . ASN A 1 91 ? 15.182 -9.392 -1.396 1.00 88.62 91 ASN A O 1
ATOM 733 N N . CYS A 1 92 ? 16.150 -7.524 -2.171 1.00 90.00 92 CYS A N 1
ATOM 734 C CA . CYS A 1 92 ? 15.437 -7.500 -3.443 1.00 90.00 92 CYS A CA 1
ATOM 735 C C . CYS A 1 92 ? 16.422 -7.186 -4.563 1.00 90.00 92 CYS A C 1
ATOM 737 O O . CYS A 1 92 ? 17.099 -6.157 -4.525 1.00 90.00 92 CYS A O 1
ATOM 739 N N . GLN A 1 93 ? 16.478 -8.072 -5.553 1.00 92.81 93 GLN A N 1
ATOM 740 C CA . GLN A 1 93 ? 17.377 -7.953 -6.690 1.00 92.81 93 GLN A CA 1
ATOM 741 C C . GLN A 1 93 ? 16.601 -7.829 -8.001 1.00 92.81 93 GLN A C 1
ATOM 743 O O . GLN A 1 93 ? 15.474 -8.307 -8.135 1.00 92.81 93 GLN A O 1
ATOM 748 N N . VAL A 1 94 ? 17.219 -7.146 -8.955 1.00 93.00 94 VAL A N 1
ATOM 749 C CA . VAL A 1 94 ? 16.741 -6.920 -10.313 1.00 93.00 94 VAL A CA 1
ATOM 750 C C . VAL A 1 94 ? 17.717 -7.599 -11.252 1.00 93.00 94 VAL A C 1
ATOM 752 O O . VAL A 1 94 ? 18.915 -7.341 -11.178 1.00 93.00 94 VAL A O 1
ATOM 755 N N . ASP A 1 95 ? 17.199 -8.431 -12.144 1.00 93.94 95 ASP A N 1
ATOM 756 C CA . ASP A 1 95 ? 17.977 -8.967 -13.251 1.00 93.94 95 ASP A CA 1
ATOM 757 C C . ASP A 1 95 ? 18.111 -7.915 -14.362 1.00 93.94 95 ASP A C 1
ATOM 759 O O . ASP A 1 95 ? 17.112 -7.428 -14.903 1.00 93.94 95 ASP A O 1
ATOM 763 N N . ILE A 1 96 ? 19.355 -7.552 -14.671 1.00 94.38 96 ILE A N 1
ATOM 764 C CA . ILE A 1 96 ? 19.725 -6.627 -15.742 1.00 94.38 96 ILE A CA 1
ATOM 765 C C . ILE A 1 96 ? 20.543 -7.306 -16.851 1.00 94.38 96 ILE A C 1
ATOM 767 O O . ILE A 1 96 ? 21.171 -6.605 -17.643 1.00 94.38 96 ILE A O 1
ATOM 771 N N . SER A 1 97 ? 20.528 -8.641 -16.965 1.00 94.31 97 SER A N 1
ATOM 772 C CA . SER A 1 97 ? 21.277 -9.389 -17.994 1.00 94.31 97 SER A CA 1
ATOM 773 C C . SER A 1 97 ? 20.993 -8.932 -19.418 1.00 94.31 97 SER A C 1
ATOM 775 O O . SER A 1 97 ? 21.892 -8.884 -20.255 1.00 94.31 97 SER A O 1
ATOM 777 N N . TYR A 1 98 ? 19.766 -8.480 -19.687 1.00 93.31 98 TYR A N 1
ATOM 778 C CA . TYR A 1 98 ? 19.379 -7.912 -20.980 1.00 93.31 98 TYR A CA 1
ATOM 779 C C . TYR A 1 98 ? 20.177 -6.653 -21.376 1.00 93.31 98 TYR A C 1
ATOM 781 O O . TYR A 1 98 ? 20.07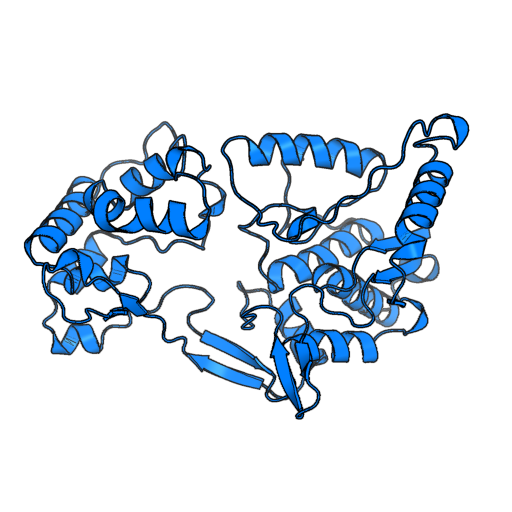1 -6.194 -22.511 1.00 93.31 98 TYR A O 1
ATOM 789 N N . MET A 1 99 ? 20.954 -6.068 -20.457 1.00 94.94 99 MET A N 1
ATOM 790 C CA . MET A 1 99 ? 21.860 -4.955 -20.734 1.00 94.94 99 MET A CA 1
ATOM 791 C C . MET A 1 99 ? 23.257 -5.408 -21.191 1.00 94.94 99 MET A C 1
ATOM 793 O O . MET A 1 99 ? 23.970 -4.599 -21.782 1.00 94.94 99 MET A O 1
ATOM 797 N N . PHE A 1 100 ? 23.658 -6.657 -20.922 1.00 91.31 100 PHE A N 1
ATOM 798 C CA . PHE A 1 100 ? 25.038 -7.132 -21.086 1.00 91.31 100 PHE A CA 1
ATOM 799 C C . PHE A 1 100 ? 25.305 -7.889 -22.394 1.00 91.31 100 PHE A C 1
ATOM 801 O O . PHE A 1 100 ? 26.460 -8.123 -22.714 1.00 91.31 100 PHE A O 1
ATOM 808 N N . ASN A 1 101 ? 24.286 -8.214 -23.202 1.00 84.75 101 ASN A N 1
ATOM 809 C CA . ASN A 1 101 ? 24.428 -9.083 -24.391 1.00 84.75 101 ASN A CA 1
ATOM 810 C C . ASN A 1 101 ? 25.121 -10.434 -24.089 1.00 84.75 101 ASN A C 1
ATOM 812 O O . ASN A 1 101 ? 25.651 -11.085 -24.988 1.00 84.75 101 ASN A O 1
ATOM 816 N N . GLU A 1 102 ? 25.090 -10.860 -22.829 1.00 87.69 102 GLU A N 1
ATOM 817 C CA . GLU A 1 102 ? 25.683 -12.087 -22.301 1.00 87.69 102 GLU A CA 1
ATOM 818 C C . GLU A 1 102 ? 24.559 -12.997 -21.775 1.00 87.69 102 GLU A C 1
ATOM 820 O O . GLU A 1 102 ? 23.425 -12.552 -21.576 1.00 87.69 102 GLU A O 1
ATOM 825 N N . LYS A 1 103 ? 24.844 -14.293 -21.593 1.00 85.88 103 LYS A N 1
ATOM 826 C CA . LYS A 1 103 ? 23.855 -15.265 -21.083 1.00 85.88 103 LYS A CA 1
ATOM 827 C C . LYS A 1 103 ? 23.806 -15.338 -19.556 1.00 85.88 103 LYS A C 1
ATOM 829 O O . LYS A 1 103 ? 22.853 -15.900 -19.021 1.00 85.88 103 LYS A O 1
ATOM 834 N N . ASP A 1 104 ? 24.817 -14.805 -18.881 1.00 92.44 104 ASP A N 1
ATOM 835 C CA . ASP A 1 104 ? 24.945 -14.906 -17.432 1.00 92.44 104 ASP A CA 1
ATOM 836 C C . ASP A 1 104 ? 23.949 -13.990 -16.714 1.00 92.44 104 ASP A C 1
ATOM 838 O O . ASP A 1 104 ? 23.500 -12.974 -17.251 1.00 92.44 104 ASP A O 1
ATOM 842 N N . LEU A 1 105 ? 23.567 -14.367 -15.490 1.00 93.56 105 LEU A N 1
ATOM 843 C CA . LEU A 1 105 ? 22.676 -13.568 -14.648 1.00 93.56 105 LEU A CA 1
ATOM 844 C C . LEU A 1 105 ? 23.420 -12.367 -14.057 1.00 93.56 105 LEU A C 1
ATOM 846 O O . LEU A 1 105 ? 24.405 -12.527 -13.338 1.00 93.56 105 LEU A O 1
ATOM 850 N N . HIS A 1 106 ? 22.882 -11.168 -14.270 1.00 93.81 106 HIS A N 1
ATOM 851 C CA . HIS A 1 106 ? 23.386 -9.930 -13.684 1.00 93.81 106 HIS A CA 1
ATOM 852 C C . HIS A 1 106 ? 22.355 -9.387 -12.699 1.00 93.81 106 HIS A C 1
ATOM 854 O O . HIS A 1 106 ? 21.521 -8.546 -13.035 1.00 93.81 106 HIS A O 1
ATOM 860 N N . LEU A 1 107 ? 22.409 -9.885 -11.463 1.00 94.44 107 LEU A N 1
ATOM 861 C CA . LEU A 1 107 ? 21.534 -9.441 -10.382 1.00 94.44 107 LEU A CA 1
ATOM 862 C C . LEU A 1 107 ? 22.111 -8.208 -9.688 1.00 94.44 107 LEU A C 1
ATOM 864 O O . LEU A 1 107 ? 23.245 -8.220 -9.211 1.00 94.44 107 LEU A O 1
ATOM 868 N N . VAL A 1 108 ? 21.302 -7.156 -9.579 1.00 93.00 108 VAL A N 1
ATOM 869 C CA . VAL A 1 108 ? 21.672 -5.919 -8.883 1.00 93.00 108 VAL A CA 1
ATOM 870 C C . VAL A 1 108 ? 20.631 -5.508 -7.841 1.00 93.00 108 VAL A C 1
ATOM 872 O O . VAL A 1 108 ? 19.460 -5.852 -7.990 1.00 93.00 108 VAL A O 1
ATOM 875 N N . PRO A 1 109 ? 20.998 -4.759 -6.787 1.00 92.06 109 PRO A N 1
ATOM 876 C CA . PRO A 1 109 ? 20.036 -4.324 -5.774 1.00 92.06 109 PRO A CA 1
ATOM 877 C C . PRO A 1 109 ? 18.913 -3.435 -6.331 1.00 92.06 109 PRO A C 1
ATOM 879 O O . PRO A 1 109 ? 19.135 -2.566 -7.177 1.00 92.06 109 PRO A O 1
ATOM 882 N N . TYR A 1 110 ? 17.698 -3.622 -5.814 1.00 90.94 110 TYR A N 1
ATOM 883 C CA . TYR A 1 110 ? 16.586 -2.687 -5.990 1.00 90.94 110 TYR A CA 1
ATOM 884 C C . TYR A 1 110 ? 16.623 -1.606 -4.891 1.00 90.94 110 TYR A C 1
ATOM 886 O O . TYR A 1 110 ? 16.779 -1.973 -3.726 1.00 90.94 110 TYR A O 1
ATOM 894 N N . PRO A 1 111 ? 16.372 -0.312 -5.195 1.00 92.25 111 PRO A N 1
ATOM 895 C CA . PRO A 1 111 ? 15.949 0.249 -6.485 1.00 92.25 111 PRO A CA 1
ATOM 896 C C . PRO A 1 111 ? 17.074 0.390 -7.517 1.00 92.25 111 PRO A C 1
ATOM 898 O O . PRO A 1 111 ? 18.170 0.855 -7.206 1.00 92.25 111 PRO A O 1
ATOM 901 N N . VAL A 1 112 ? 16.772 0.078 -8.781 1.00 93.94 112 VAL A N 1
ATOM 902 C CA . VAL A 1 112 ? 17.780 -0.059 -9.850 1.00 93.94 112 VAL A CA 1
ATOM 903 C C . VAL A 1 112 ? 18.608 1.212 -10.106 1.00 93.94 112 VAL A C 1
ATOM 905 O O . VAL A 1 112 ? 19.744 1.150 -10.564 1.00 93.94 112 VAL A O 1
ATOM 908 N N . GLN A 1 113 ? 18.066 2.390 -9.797 1.00 94.12 113 GLN A N 1
ATOM 909 C CA . GLN A 1 113 ? 18.756 3.670 -9.933 1.00 94.12 113 GLN A CA 1
ATOM 910 C C . GLN A 1 113 ? 19.995 3.769 -9.029 1.00 94.12 113 GLN A C 1
ATOM 912 O O . GLN A 1 113 ? 20.957 4.432 -9.405 1.00 94.12 113 GLN A O 1
ATOM 917 N N . TYR A 1 114 ? 20.010 3.086 -7.879 1.00 93.69 114 TYR A N 1
ATOM 918 C CA . TYR A 1 114 ? 21.190 2.976 -7.009 1.00 93.69 114 TYR A CA 1
ATOM 919 C C . TYR A 1 114 ? 22.208 1.959 -7.536 1.00 93.69 114 TYR A C 1
ATOM 921 O O . TYR A 1 114 ? 23.390 2.053 -7.216 1.00 93.69 114 TYR A O 1
ATOM 929 N N . ALA A 1 115 ? 21.767 1.042 -8.398 1.00 94.38 115 ALA A N 1
ATOM 930 C CA . ALA A 1 115 ? 22.592 0.028 -9.040 1.00 94.38 115 ALA A CA 1
ATOM 931 C C . ALA A 1 115 ? 23.209 0.463 -10.382 1.00 94.38 115 ALA A C 1
ATOM 933 O O . ALA A 1 115 ? 23.967 -0.299 -10.975 1.00 94.38 115 ALA A O 1
ATOM 934 N N . ILE A 1 116 ? 22.969 1.694 -10.851 1.00 96.50 116 ILE A N 1
ATOM 935 C CA . ILE A 1 116 ? 23.598 2.238 -12.072 1.00 96.50 116 ILE A CA 1
ATOM 936 C C . ILE A 1 116 ? 25.135 2.065 -12.114 1.00 96.50 116 ILE A C 1
ATOM 938 O O . ILE A 1 116 ? 25.654 1.815 -13.204 1.00 96.50 116 ILE A O 1
ATOM 942 N N . PRO A 1 117 ? 25.901 2.158 -11.003 1.00 95.75 117 PRO A N 1
ATOM 943 C CA . PRO A 1 117 ? 27.340 1.884 -11.032 1.00 95.75 117 PRO A CA 1
ATOM 944 C C . PRO A 1 117 ? 27.711 0.481 -11.540 1.00 95.75 117 PRO A C 1
ATOM 946 O O . PRO A 1 117 ? 28.809 0.312 -12.069 1.00 95.75 117 PRO A O 1
ATOM 949 N N . MET A 1 118 ? 26.791 -0.481 -11.406 1.00 94.69 118 MET A N 1
ATOM 950 C CA . MET A 1 118 ? 26.922 -1.881 -11.822 1.00 94.69 118 MET A CA 1
ATOM 951 C C . MET A 1 118 ? 26.447 -2.123 -13.264 1.00 94.69 118 MET A C 1
ATOM 953 O O . MET A 1 118 ? 26.530 -3.243 -13.747 1.00 94.69 118 MET A O 1
ATOM 957 N N . PHE A 1 119 ? 25.929 -1.106 -13.962 1.00 96.12 119 PHE A N 1
ATOM 958 C CA . PHE A 1 119 ? 25.500 -1.232 -15.359 1.00 96.12 119 PHE A CA 1
ATOM 959 C C . PHE A 1 119 ? 26.697 -1.292 -16.318 1.00 96.12 119 PHE A C 1
ATOM 961 O O . PHE A 1 119 ? 27.781 -0.793 -15.985 1.00 96.12 119 PHE A O 1
ATOM 968 N N . PRO A 1 120 ? 26.491 -1.769 -17.563 1.00 95.50 120 PRO A N 1
ATOM 969 C CA . PRO A 1 120 ? 27.487 -1.650 -18.617 1.00 95.50 120 PRO A CA 1
ATOM 970 C C . PRO A 1 120 ? 28.008 -0.217 -18.743 1.00 95.50 120 PRO A C 1
ATOM 972 O O . PRO A 1 120 ? 27.252 0.760 -18.674 1.00 95.50 120 PRO A O 1
ATOM 975 N N . SER A 1 121 ? 29.319 -0.079 -18.945 1.00 95.06 121 SER A N 1
ATOM 976 C CA . SER A 1 121 ? 30.023 1.209 -18.877 1.00 95.06 121 SER A CA 1
ATOM 977 C C . SER A 1 121 ? 29.420 2.295 -19.779 1.00 95.06 121 SER A C 1
ATOM 979 O O . SER A 1 121 ? 29.373 3.466 -19.397 1.00 95.06 121 SER A O 1
ATOM 981 N N . ASN A 1 122 ? 28.934 1.929 -20.966 1.00 96.44 122 ASN A N 1
ATOM 982 C CA . ASN A 1 122 ? 28.248 2.825 -21.898 1.00 96.44 122 ASN A CA 1
ATOM 983 C C . ASN A 1 122 ? 26.900 3.331 -21.343 1.00 96.44 122 ASN A C 1
ATOM 985 O O . ASN A 1 122 ? 26.616 4.525 -21.447 1.00 96.44 122 ASN A O 1
ATOM 989 N N . ILE A 1 123 ? 26.088 2.464 -20.730 1.00 97.50 123 ILE A N 1
ATOM 990 C CA . ILE A 1 123 ? 24.788 2.821 -20.136 1.00 97.50 123 ILE A CA 1
ATOM 991 C C . ILE A 1 123 ? 25.006 3.640 -18.861 1.00 97.50 123 ILE A C 1
ATOM 993 O O . ILE A 1 123 ? 24.412 4.708 -18.722 1.00 97.50 123 ILE A O 1
ATOM 997 N N . LYS A 1 124 ? 25.927 3.217 -17.983 1.00 97.50 124 LYS A N 1
ATOM 998 C CA . LYS A 1 124 ? 26.326 3.963 -16.778 1.00 97.50 124 LYS A CA 1
ATOM 999 C C . LYS A 1 124 ? 26.692 5.412 -17.103 1.00 97.50 124 LYS A C 1
ATOM 1001 O O . LYS A 1 124 ? 26.147 6.341 -16.507 1.00 97.50 124 LYS A O 1
ATOM 1006 N N . LYS A 1 125 ? 27.578 5.622 -18.089 1.00 98.06 125 LYS A N 1
ATOM 1007 C CA . LYS A 1 125 ? 28.002 6.964 -18.533 1.00 98.06 125 LYS A CA 1
ATOM 1008 C C . LYS A 1 125 ? 26.826 7.801 -19.044 1.00 98.06 125 LYS A C 1
ATOM 1010 O O . LYS A 1 125 ? 26.749 8.985 -18.722 1.00 98.06 125 LYS A O 1
ATOM 1015 N N . LYS A 1 126 ? 25.904 7.198 -19.803 1.00 98.44 126 LYS A N 1
ATOM 1016 C CA . LYS A 1 126 ? 24.698 7.875 -20.303 1.00 98.44 126 LYS A CA 1
ATOM 1017 C C . LYS A 1 126 ? 23.743 8.267 -19.169 1.00 98.44 126 LYS A C 1
ATOM 1019 O O . LYS A 1 126 ? 23.327 9.417 -19.122 1.00 98.44 126 LYS A O 1
ATOM 1024 N N . CYS A 1 127 ? 23.482 7.380 -18.206 1.00 98.00 127 CYS A N 1
ATOM 1025 C CA . CYS A 1 127 ? 22.681 7.697 -17.017 1.00 98.00 127 CYS A CA 1
ATOM 1026 C C . CYS A 1 127 ? 23.296 8.833 -16.180 1.00 98.00 127 CYS A C 1
ATOM 1028 O O . CYS A 1 127 ? 22.589 9.740 -15.740 1.00 98.00 127 CYS A O 1
ATOM 1030 N N . LEU A 1 128 ? 24.620 8.808 -15.985 1.00 97.25 128 LEU A N 1
ATOM 1031 C CA . LEU A 1 128 ? 25.333 9.857 -15.256 1.00 97.25 128 LEU A CA 1
ATOM 1032 C C . LEU A 1 128 ? 25.264 11.205 -15.988 1.00 97.25 128 LEU A C 1
ATOM 1034 O O . LEU A 1 128 ? 25.018 12.228 -15.350 1.00 97.25 128 LEU A O 1
ATOM 1038 N N . LYS A 1 129 ? 25.446 11.206 -17.317 1.00 97.19 129 LYS A N 1
ATOM 1039 C CA . LYS A 1 129 ? 25.286 12.401 -18.160 1.00 97.19 129 LYS A CA 1
ATOM 1040 C C . LYS A 1 129 ? 23.865 12.949 -18.067 1.00 97.19 129 LYS A C 1
ATOM 1042 O O . LYS A 1 129 ? 23.700 14.135 -17.818 1.00 97.19 129 LYS A O 1
ATOM 1047 N N . ASP A 1 130 ? 22.861 12.087 -18.194 1.00 96.62 130 ASP A N 1
ATOM 1048 C CA . ASP A 1 130 ? 21.458 12.472 -18.091 1.00 96.62 130 ASP A CA 1
ATOM 1049 C C . ASP A 1 130 ? 21.190 13.220 -16.772 1.00 96.62 130 ASP A C 1
ATOM 1051 O O . ASP A 1 130 ? 20.590 14.294 -16.796 1.00 96.62 130 ASP A O 1
ATOM 1055 N N . LEU A 1 131 ? 21.649 12.696 -15.624 1.00 94.31 131 LEU A N 1
ATOM 1056 C CA . LEU A 1 131 ? 21.456 13.365 -14.327 1.00 94.31 131 LEU A CA 1
ATOM 1057 C C . LEU A 1 131 ? 22.275 14.648 -14.192 1.00 94.31 131 LEU A C 1
ATOM 1059 O O . LEU A 1 131 ? 21.778 15.619 -13.624 1.00 94.31 131 LEU A O 1
ATOM 1063 N N . ARG A 1 132 ? 23.497 14.676 -14.733 1.00 94.75 132 ARG A N 1
ATOM 1064 C CA . ARG A 1 132 ? 24.333 15.881 -14.749 1.00 94.75 132 ARG A CA 1
ATOM 1065 C C . ARG A 1 132 ? 23.659 17.015 -15.504 1.00 94.75 132 ARG A C 1
ATOM 1067 O O . ARG A 1 132 ? 23.563 18.112 -14.971 1.00 94.75 132 ARG A O 1
ATOM 1074 N N . ASP A 1 133 ? 23.143 16.734 -16.697 1.00 92.38 133 ASP A N 1
ATOM 1075 C CA . ASP A 1 133 ? 22.505 17.722 -17.573 1.00 92.38 133 ASP A CA 1
ATOM 1076 C C . ASP A 1 133 ? 21.221 18.310 -16.961 1.00 92.38 133 ASP A C 1
ATOM 1078 O O . ASP A 1 133 ? 20.675 19.285 -17.480 1.00 92.38 133 ASP A O 1
ATOM 1082 N N . ARG A 1 134 ? 20.705 17.710 -15.882 1.00 86.25 134 ARG A N 1
ATOM 1083 C CA . ARG A 1 134 ? 19.578 18.216 -15.088 1.00 86.25 134 ARG A CA 1
ATOM 1084 C C . ARG A 1 134 ? 20.002 18.982 -13.840 1.00 86.25 134 ARG A C 1
ATOM 1086 O O . ARG A 1 134 ? 19.208 19.755 -13.313 1.00 86.25 134 ARG A O 1
ATOM 1093 N N . CYS A 1 135 ? 21.216 18.759 -13.348 1.00 83.44 135 CYS A N 1
ATOM 1094 C CA . CYS A 1 135 ? 21.699 19.378 -12.125 1.00 83.44 135 CYS A CA 1
ATOM 1095 C C . CYS A 1 135 ? 21.716 20.906 -12.279 1.00 83.44 135 CYS A C 1
ATOM 1097 O O . CYS A 1 135 ? 22.264 21.428 -13.245 1.00 83.44 135 CYS A O 1
ATOM 1099 N N . GLY A 1 136 ? 21.098 21.619 -11.336 1.00 78.38 136 GLY A N 1
ATOM 1100 C CA . GLY A 1 136 ? 21.013 23.083 -11.356 1.00 78.38 136 GLY A CA 1
ATOM 1101 C C . GLY A 1 136 ? 19.944 23.671 -12.285 1.00 78.38 136 GLY A C 1
ATOM 1102 O O . GLY A 1 136 ? 19.781 24.887 -12.302 1.00 78.38 136 GLY A O 1
ATOM 1103 N N . LYS A 1 137 ? 19.186 22.854 -13.031 1.00 80.31 137 LYS A N 1
ATOM 1104 C CA . LYS A 1 137 ? 18.001 23.353 -13.744 1.00 80.31 137 LYS A CA 1
ATOM 1105 C C . LYS A 1 137 ? 16.880 23.614 -12.741 1.00 80.31 137 LYS A C 1
ATOM 1107 O O . LYS A 1 137 ? 16.625 22.776 -11.878 1.00 80.31 137 LYS A O 1
ATOM 1112 N N . SER A 1 138 ? 16.220 24.763 -12.866 1.00 71.06 138 SER A N 1
ATOM 1113 C CA . SER A 1 138 ? 15.006 25.060 -12.107 1.00 71.06 138 SER A CA 1
ATOM 1114 C C . SER A 1 138 ? 13.913 24.039 -12.422 1.00 71.06 138 SER A C 1
ATOM 1116 O O . SER A 1 138 ? 13.882 23.455 -13.513 1.00 71.06 138 SER A O 1
ATOM 1118 N N . GLU A 1 139 ? 13.009 23.819 -11.463 1.00 71.00 139 GLU A N 1
ATOM 1119 C CA . GLU A 1 139 ? 11.782 23.076 -11.741 1.00 71.00 139 GLU A CA 1
ATOM 1120 C C . GLU A 1 139 ? 11.068 23.733 -12.926 1.00 71.00 139 GLU A C 1
ATOM 1122 O O . GLU A 1 139 ? 10.976 24.961 -13.026 1.00 71.00 139 GLU A O 1
ATOM 1127 N N . LYS A 1 140 ? 10.622 22.911 -13.878 1.00 72.75 140 LYS A N 1
ATOM 1128 C CA . LYS A 1 140 ? 9.892 23.428 -15.031 1.00 72.75 140 LYS A CA 1
ATOM 1129 C C . LYS A 1 140 ? 8.610 24.098 -14.549 1.00 72.75 140 LYS A C 1
ATOM 1131 O O . LYS A 1 140 ? 7.931 23.577 -13.674 1.00 72.75 140 LYS A O 1
ATOM 1136 N N . ILE A 1 141 ? 8.250 25.198 -15.211 1.00 74.38 141 ILE A N 1
ATOM 1137 C CA . ILE A 1 141 ? 7.003 25.939 -14.960 1.00 74.38 141 ILE A CA 1
ATOM 1138 C C . ILE A 1 141 ? 5.785 25.008 -15.038 1.00 74.38 141 ILE A C 1
ATOM 1140 O O . ILE A 1 141 ? 4.860 25.122 -14.241 1.00 74.38 141 ILE A O 1
ATOM 1144 N N . ASN A 1 142 ? 5.798 24.071 -15.991 1.00 82.12 142 ASN A N 1
ATOM 1145 C CA . ASN A 1 142 ? 4.712 23.122 -16.185 1.00 82.12 142 ASN A CA 1
ATOM 1146 C C . ASN A 1 142 ? 5.084 21.754 -15.597 1.00 82.12 142 ASN A C 1
ATOM 1148 O O . ASN A 1 142 ? 6.122 21.210 -15.990 1.00 82.12 142 ASN A O 1
ATOM 1152 N N . PRO A 1 143 ? 4.240 21.171 -14.726 1.00 85.06 143 PRO A N 1
ATOM 1153 C CA . PRO A 1 143 ? 4.445 19.815 -14.238 1.00 85.06 143 PRO A CA 1
ATOM 1154 C C . PRO A 1 143 ? 4.309 18.792 -15.382 1.00 85.06 143 PRO A C 1
ATOM 1156 O O . PRO A 1 143 ? 3.600 19.049 -16.364 1.00 85.06 143 PRO A O 1
ATOM 1159 N N . PRO A 1 144 ? 4.948 17.615 -15.263 1.00 91.06 144 PRO A N 1
ATOM 1160 C CA . PRO A 1 144 ? 4.876 16.574 -16.280 1.00 91.06 144 PRO A CA 1
ATOM 1161 C C . PRO A 1 144 ? 3.437 16.086 -16.456 1.00 91.06 144 PRO A C 1
ATOM 1163 O O . PRO A 1 144 ? 2.731 15.804 -15.484 1.00 91.06 144 PRO A O 1
ATOM 1166 N N . LYS A 1 145 ? 3.007 15.933 -17.710 1.00 92.56 145 LYS A N 1
ATOM 1167 C CA . LYS A 1 145 ? 1.620 15.576 -18.053 1.00 92.56 145 LYS A CA 1
ATOM 1168 C C . LYS A 1 145 ? 1.277 14.131 -17.700 1.00 92.56 145 LYS A C 1
ATOM 1170 O O . LYS A 1 145 ? 0.110 13.777 -17.559 1.00 92.56 145 LYS A O 1
ATOM 1175 N N . ASN A 1 146 ? 2.292 13.278 -17.630 1.00 95.56 146 ASN A N 1
ATOM 1176 C CA . ASN A 1 146 ? 2.166 11.848 -17.387 1.00 95.56 146 ASN A CA 1
ATOM 1177 C C . ASN A 1 146 ? 3.445 11.293 -16.743 1.00 95.56 146 ASN A C 1
ATOM 1179 O O . ASN A 1 146 ? 4.453 11.989 -16.593 1.00 95.56 146 ASN A O 1
ATOM 1183 N N . PHE A 1 147 ? 3.406 10.021 -16.358 1.00 96.25 147 PHE A N 1
ATOM 1184 C CA . PHE A 1 147 ? 4.509 9.376 -15.661 1.00 96.25 147 PHE A CA 1
ATOM 1185 C C . PHE A 1 147 ? 5.752 9.179 -16.545 1.00 96.25 147 PHE A C 1
ATOM 1187 O O . PHE A 1 147 ? 6.863 9.279 -16.037 1.00 96.25 147 PHE A O 1
ATOM 1194 N N . ASP A 1 148 ? 5.609 8.986 -17.862 1.00 97.19 148 ASP A N 1
ATOM 1195 C CA . ASP A 1 148 ? 6.757 8.908 -18.787 1.00 97.19 148 ASP A CA 1
ATOM 1196 C C . ASP A 1 148 ? 7.545 10.229 -18.838 1.00 97.19 148 ASP A C 1
ATOM 1198 O O . ASP A 1 148 ? 8.776 10.225 -18.769 1.00 97.19 148 ASP A O 1
ATOM 1202 N N . GLU A 1 149 ? 6.846 11.367 -18.898 1.00 95.38 149 GLU A N 1
ATOM 1203 C CA . GLU A 1 149 ? 7.466 12.693 -18.792 1.00 95.38 149 GLU A CA 1
ATOM 1204 C C . GLU A 1 149 ? 8.130 12.884 -17.426 1.00 95.38 149 GLU A C 1
ATOM 1206 O O . GLU A 1 149 ? 9.289 13.294 -17.368 1.00 95.38 149 GLU A O 1
ATOM 1211 N N . TRP A 1 150 ? 7.457 12.491 -16.339 1.00 94.62 150 TRP A N 1
ATOM 1212 C CA . TRP A 1 150 ? 8.019 12.575 -14.990 1.00 94.62 150 TRP A CA 1
ATOM 1213 C C . TRP A 1 150 ? 9.305 11.745 -14.847 1.00 94.62 150 TRP A C 1
ATOM 1215 O O . TRP A 1 150 ? 10.297 12.234 -14.302 1.00 94.62 150 TRP A O 1
ATOM 1225 N N . ILE A 1 151 ? 9.345 10.516 -15.379 1.00 95.06 151 ILE A N 1
ATOM 1226 C CA . ILE A 1 151 ? 10.550 9.673 -15.357 1.00 95.06 151 ILE A CA 1
ATOM 1227 C C . ILE A 1 151 ? 11.680 10.348 -16.137 1.00 95.06 151 ILE A C 1
ATOM 1229 O O . ILE A 1 151 ? 12.807 10.412 -15.647 1.00 95.06 151 ILE A O 1
ATOM 1233 N N . LYS A 1 152 ? 11.409 10.871 -17.339 1.00 93.50 152 LYS A N 1
ATOM 1234 C CA . LYS A 1 152 ? 12.430 11.573 -18.136 1.00 93.50 152 LYS A CA 1
ATOM 1235 C C . LYS A 1 152 ? 12.945 12.821 -17.421 1.00 93.50 152 LYS A C 1
ATOM 1237 O O . LYS A 1 152 ? 14.138 13.105 -17.490 1.00 93.50 152 LYS A O 1
ATOM 1242 N N . GLU A 1 153 ? 12.080 13.536 -16.713 1.00 91.38 153 GLU A N 1
ATOM 1243 C CA . GLU A 1 153 ? 12.456 14.719 -15.938 1.00 91.38 153 GLU A CA 1
ATOM 1244 C C . GLU A 1 153 ? 13.279 14.388 -14.693 1.00 91.38 153 GLU A C 1
ATOM 1246 O O . GLU A 1 153 ? 14.174 15.154 -14.355 1.00 91.38 153 GLU A O 1
ATOM 1251 N N . ASN A 1 154 ? 13.052 13.241 -14.048 1.00 91.06 154 ASN A N 1
ATOM 1252 C CA . ASN A 1 154 ? 13.775 12.865 -12.828 1.00 91.06 154 ASN A CA 1
ATOM 1253 C C . ASN A 1 154 ? 15.034 12.022 -13.113 1.00 91.06 154 ASN A C 1
ATOM 1255 O O . ASN A 1 154 ? 16.064 12.205 -12.468 1.00 91.06 154 ASN A O 1
ATOM 1259 N N . PHE A 1 155 ? 14.992 11.129 -14.105 1.00 94.00 155 PHE A N 1
ATOM 1260 C CA . PHE A 1 155 ? 16.037 10.129 -14.378 1.00 94.00 155 PHE A CA 1
ATOM 1261 C C . PHE A 1 155 ? 16.601 10.160 -15.797 1.00 94.00 155 PHE A C 1
ATOM 1263 O O . PHE A 1 155 ? 17.706 9.661 -16.027 1.00 94.00 155 PHE A O 1
ATOM 1270 N N . GLY A 1 156 ? 15.918 10.811 -16.733 1.00 94.69 156 GLY A N 1
ATOM 1271 C CA . GLY A 1 156 ? 16.392 10.966 -18.104 1.00 94.69 156 GLY A CA 1
ATOM 1272 C C . GLY A 1 156 ? 15.973 9.863 -19.056 1.00 94.69 156 GLY A C 1
ATOM 1273 O O . GLY A 1 156 ? 15.428 8.836 -18.643 1.00 94.69 156 GLY A O 1
ATOM 1274 N N . PRO A 1 157 ? 16.220 10.080 -20.357 1.00 96.56 157 PRO A N 1
ATOM 1275 C CA . PRO A 1 157 ? 15.825 9.141 -21.393 1.00 96.56 157 PRO A CA 1
ATOM 1276 C C . PRO A 1 157 ? 16.530 7.789 -21.261 1.00 96.56 157 PRO A C 1
ATOM 1278 O O . PRO A 1 157 ? 15.916 6.776 -21.582 1.00 96.56 157 PRO A O 1
ATOM 1281 N N . THR A 1 158 ? 17.774 7.738 -20.772 1.00 98.25 158 THR A N 1
ATOM 1282 C CA . THR A 1 158 ? 18.534 6.482 -20.705 1.00 98.25 158 THR A CA 1
ATOM 1283 C C . THR A 1 158 ? 17.889 5.509 -19.729 1.00 98.25 158 THR A C 1
ATOM 1285 O O . THR A 1 158 ? 17.442 4.442 -20.143 1.00 98.25 158 THR A O 1
ATOM 1288 N N . LEU A 1 159 ? 17.764 5.873 -18.449 1.00 97.12 159 LEU A N 1
ATOM 1289 C CA . LEU A 1 159 ? 17.180 4.963 -17.460 1.00 97.12 159 LEU A CA 1
ATOM 1290 C C . LEU A 1 159 ? 15.697 4.681 -17.745 1.00 97.12 159 LEU A C 1
ATOM 1292 O O . LEU A 1 159 ? 15.218 3.578 -17.483 1.00 97.12 159 LEU A O 1
ATOM 1296 N N . ASN A 1 160 ? 14.981 5.642 -18.341 1.00 97.19 160 ASN A N 1
ATOM 1297 C CA . ASN A 1 160 ? 13.618 5.401 -18.801 1.00 97.19 160 ASN A CA 1
ATOM 1298 C C . ASN A 1 160 ? 13.553 4.281 -19.850 1.00 97.19 160 ASN A C 1
ATOM 1300 O O . ASN A 1 160 ? 12.775 3.342 -19.704 1.00 97.19 160 ASN A O 1
ATOM 1304 N N . ASN A 1 161 ? 14.394 4.362 -20.886 1.00 96.81 161 ASN A N 1
ATOM 1305 C CA . ASN A 1 161 ? 14.391 3.421 -22.005 1.00 96.81 161 ASN A CA 1
ATOM 1306 C C . ASN A 1 161 ? 14.950 2.043 -21.645 1.00 96.81 161 ASN A C 1
ATOM 1308 O O . ASN A 1 161 ? 14.526 1.059 -22.244 1.00 96.81 161 ASN A O 1
ATOM 1312 N N . TYR A 1 162 ? 15.909 1.971 -20.720 1.00 95.94 162 TYR A N 1
ATOM 1313 C CA . TYR A 1 162 ? 16.512 0.702 -20.312 1.00 95.94 162 TYR A CA 1
ATOM 1314 C C . TYR A 1 162 ? 15.741 0.001 -19.197 1.00 95.94 162 TYR A C 1
ATOM 1316 O O . TYR A 1 162 ? 15.910 -1.201 -19.045 1.00 95.94 162 TYR A O 1
ATOM 1324 N N . PHE A 1 163 ? 14.921 0.700 -18.409 1.00 96.19 163 PHE A N 1
ATOM 1325 C CA . PHE A 1 163 ? 14.248 0.085 -17.264 1.00 96.19 163 PHE A CA 1
ATOM 1326 C C . PHE A 1 163 ? 12.794 0.521 -17.101 1.00 96.19 163 PHE A C 1
ATOM 1328 O O . PHE A 1 163 ? 11.887 -0.306 -17.208 1.00 96.19 163 PHE A O 1
ATOM 1335 N N . PHE A 1 164 ? 12.545 1.804 -16.816 1.00 96.44 164 PHE A N 1
ATOM 1336 C CA . PHE A 1 164 ? 11.235 2.215 -16.302 1.00 96.44 164 PHE A CA 1
ATOM 1337 C C . PHE A 1 164 ? 10.096 2.011 -17.294 1.00 96.44 164 PHE A C 1
ATOM 1339 O O . PHE A 1 164 ? 9.005 1.640 -16.866 1.00 96.44 164 PHE A O 1
ATOM 1346 N N . LYS A 1 165 ? 10.309 2.221 -18.595 1.00 94.81 165 LYS A N 1
ATOM 1347 C CA . LYS A 1 165 ? 9.247 2.096 -19.599 1.00 94.81 165 LYS A CA 1
ATOM 1348 C C . LYS A 1 165 ? 8.681 0.673 -19.642 1.00 94.81 165 LYS A C 1
ATOM 1350 O O . LYS A 1 165 ? 7.467 0.489 -19.573 1.00 94.81 165 LYS A O 1
ATOM 1355 N N . GLN A 1 166 ? 9.563 -0.321 -19.694 1.00 94.38 166 GLN A N 1
ATOM 1356 C CA . GLN A 1 166 ? 9.226 -1.741 -19.724 1.00 94.38 166 GLN A CA 1
ATOM 1357 C C . GLN A 1 166 ? 8.729 -2.212 -18.359 1.00 94.38 166 GLN A C 1
ATOM 1359 O O . GLN A 1 166 ? 7.695 -2.869 -18.281 1.00 94.38 166 GLN A O 1
ATOM 1364 N N . TYR A 1 167 ? 9.423 -1.836 -17.280 1.00 95.12 167 TYR A N 1
ATOM 1365 C CA . TYR A 1 167 ? 9.033 -2.192 -15.917 1.00 95.12 167 TYR A CA 1
ATOM 1366 C C . TYR A 1 167 ? 7.623 -1.691 -15.587 1.00 95.12 167 TYR A C 1
ATOM 1368 O O . TYR A 1 167 ? 6.788 -2.453 -15.107 1.00 95.12 167 TYR A O 1
ATOM 1376 N N . THR A 1 168 ? 7.329 -0.431 -15.915 1.00 95.56 168 THR A N 1
ATOM 1377 C CA . THR A 1 168 ? 6.012 0.170 -15.686 1.00 95.56 168 THR A CA 1
ATOM 1378 C C . THR A 1 168 ? 4.937 -0.578 -16.460 1.00 95.56 168 THR A C 1
ATOM 1380 O O . THR A 1 168 ? 3.942 -0.979 -15.867 1.00 95.56 168 THR A O 1
ATOM 1383 N N . GLN A 1 169 ? 5.147 -0.838 -17.754 1.00 95.94 169 GLN A N 1
ATOM 1384 C CA . GLN A 1 169 ? 4.164 -1.568 -18.553 1.00 95.94 169 GLN A CA 1
ATOM 1385 C C . GLN A 1 169 ? 3.979 -3.016 -18.076 1.00 95.94 169 GLN A C 1
ATOM 1387 O O . GLN A 1 169 ? 2.860 -3.516 -18.107 1.00 95.94 169 GLN A O 1
ATOM 1392 N N . LYS A 1 170 ? 5.038 -3.672 -17.586 1.00 94.31 170 LYS A N 1
ATOM 1393 C CA . LYS A 1 170 ? 4.965 -5.022 -17.009 1.00 94.31 170 LYS A CA 1
ATOM 1394 C C . LYS A 1 170 ? 4.139 -5.052 -15.723 1.00 94.31 170 LYS A C 1
ATOM 1396 O O . LYS A 1 170 ? 3.299 -5.927 -15.571 1.00 94.31 170 LYS A O 1
ATOM 1401 N N . VAL A 1 171 ? 4.382 -4.119 -14.801 1.00 91.94 171 VAL A N 1
ATOM 1402 C CA . VAL A 1 171 ? 3.693 -4.075 -13.498 1.00 91.94 171 VAL A CA 1
ATOM 1403 C C . VAL A 1 171 ? 2.246 -3.611 -13.644 1.00 91.94 171 VAL A C 1
ATOM 1405 O O . VAL A 1 171 ? 1.353 -4.165 -13.014 1.00 91.94 171 VAL A O 1
ATOM 1408 N N . TRP A 1 172 ? 2.016 -2.588 -14.465 1.00 92.25 172 TRP A N 1
ATOM 1409 C CA . TRP A 1 172 ? 0.734 -1.889 -14.528 1.00 92.25 172 TRP A CA 1
ATOM 1410 C C . TRP A 1 172 ? -0.138 -2.293 -15.705 1.00 92.25 172 TRP A C 1
ATOM 1412 O O . TRP A 1 172 ? -1.286 -1.867 -15.757 1.00 92.25 172 TRP A O 1
ATOM 1422 N N . THR A 1 173 ? 0.384 -3.063 -16.664 1.00 92.94 173 THR A N 1
ATOM 1423 C CA . THR A 1 173 ? -0.277 -3.413 -17.940 1.00 92.94 173 THR A CA 1
ATOM 1424 C C . THR A 1 173 ? -0.630 -2.204 -18.821 1.00 92.94 173 THR A C 1
ATOM 1426 O O . THR A 1 173 ? -1.281 -2.338 -19.853 1.00 92.94 173 THR A O 1
ATOM 1429 N N . VAL A 1 174 ? -0.146 -1.012 -18.456 1.00 94.25 174 VAL A N 1
ATOM 1430 C CA . VAL A 1 174 ? -0.427 0.276 -19.101 1.00 94.25 174 VAL A CA 1
ATOM 1431 C C . VAL A 1 174 ? 0.889 1.019 -19.331 1.00 94.25 174 VAL A C 1
ATOM 1433 O O . VAL A 1 174 ? 1.818 0.930 -18.526 1.00 94.25 174 VAL A O 1
ATOM 1436 N N . LYS A 1 175 ? 1.003 1.753 -20.444 1.00 97.38 175 LYS A N 1
ATOM 1437 C CA . LYS A 1 175 ? 2.220 2.520 -20.748 1.00 97.38 175 LYS A CA 1
ATOM 1438 C C . LYS A 1 175 ? 2.358 3.702 -19.785 1.00 97.38 175 LYS A C 1
ATOM 1440 O O . LYS A 1 175 ? 1.374 4.354 -19.446 1.00 97.38 175 LYS A O 1
ATOM 1445 N N . ALA A 1 176 ? 3.592 4.053 -19.422 1.00 96.56 176 ALA A N 1
ATOM 1446 C CA . ALA A 1 176 ? 3.870 5.168 -18.508 1.00 96.56 176 ALA A CA 1
ATOM 1447 C C . ALA A 1 176 ? 3.282 6.518 -18.981 1.00 96.56 176 ALA A C 1
ATOM 1449 O O . ALA A 1 176 ? 2.910 7.356 -18.165 1.00 96.56 176 ALA A O 1
ATOM 1450 N N . ASN A 1 177 ? 3.119 6.728 -20.292 1.00 96.81 177 ASN A N 1
ATOM 1451 C CA . ASN A 1 177 ? 2.504 7.943 -20.837 1.00 96.81 177 ASN A CA 1
ATOM 1452 C C . ASN A 1 177 ? 0.967 7.989 -20.715 1.00 96.81 177 ASN A C 1
ATOM 1454 O O . ASN A 1 177 ? 0.371 9.006 -21.049 1.00 96.81 177 ASN A O 1
ATOM 1458 N N . GLN A 1 178 ? 0.328 6.913 -20.248 1.00 97.19 178 GLN A N 1
ATOM 1459 C CA . GLN A 1 178 ? -1.110 6.826 -19.957 1.00 97.19 178 GLN A CA 1
ATOM 1460 C C . GLN A 1 178 ? -1.399 6.881 -18.444 1.00 97.19 178 GLN A C 1
ATOM 1462 O O . GLN A 1 178 ? -2.559 6.846 -18.023 1.00 97.19 178 GLN A O 1
ATOM 1467 N N . MET A 1 179 ? -0.351 6.982 -17.623 1.00 96.31 179 MET A N 1
ATOM 1468 C CA . MET A 1 179 ? -0.433 7.101 -16.171 1.00 96.31 179 MET A CA 1
ATOM 1469 C C . MET A 1 179 ? -0.164 8.545 -15.746 1.00 96.31 179 MET A C 1
ATOM 1471 O O . MET A 1 179 ? 0.691 9.215 -16.324 1.00 96.31 179 MET A O 1
ATOM 1475 N N . ASN A 1 180 ? -0.861 9.028 -14.722 1.00 93.44 180 ASN A N 1
ATOM 1476 C CA . ASN A 1 180 ? -0.476 10.260 -14.042 1.00 93.44 180 ASN A CA 1
ATOM 1477 C C . ASN A 1 180 ? 0.794 10.030 -13.196 1.00 93.44 180 ASN A C 1
ATOM 1479 O O . ASN A 1 180 ? 1.190 8.892 -12.948 1.00 93.44 180 ASN A O 1
ATOM 1483 N N . ALA A 1 181 ? 1.428 11.111 -12.740 1.00 92.31 181 ALA A N 1
ATOM 1484 C CA . ALA A 1 181 ? 2.608 11.049 -11.872 1.00 92.31 181 ALA A CA 1
ATOM 1485 C C . ALA A 1 181 ? 2.292 11.266 -10.375 1.00 92.31 181 ALA A C 1
ATOM 1487 O O . ALA A 1 181 ? 3.200 11.216 -9.548 1.00 92.31 181 ALA A O 1
ATOM 1488 N N . ALA A 1 182 ? 1.025 11.488 -10.004 1.00 88.25 182 ALA A N 1
ATOM 1489 C CA . ALA A 1 182 ? 0.630 11.812 -8.629 1.00 88.25 182 ALA A CA 1
ATOM 1490 C C . ALA A 1 182 ? 0.884 10.650 -7.656 1.00 88.25 182 ALA A C 1
ATOM 1492 O O . ALA A 1 182 ? 1.215 10.867 -6.492 1.00 88.25 182 ALA A O 1
ATOM 1493 N N . TRP A 1 183 ? 0.801 9.410 -8.146 1.00 89.94 183 TRP A N 1
ATOM 1494 C CA . TRP A 1 183 ? 1.021 8.220 -7.325 1.00 89.94 183 TRP A CA 1
ATOM 1495 C C . TRP A 1 183 ? 2.469 8.049 -6.846 1.00 89.94 183 TRP A C 1
ATOM 1497 O O . TRP A 1 183 ? 2.726 7.281 -5.916 1.00 89.94 183 TRP A O 1
ATOM 1507 N N . VAL A 1 184 ? 3.418 8.717 -7.511 1.00 88.44 184 VAL A N 1
ATOM 1508 C CA . VAL A 1 184 ? 4.849 8.503 -7.304 1.00 88.44 184 VAL A CA 1
ATOM 1509 C C . VAL A 1 184 ? 5.251 8.799 -5.864 1.00 88.44 184 VAL A C 1
ATOM 1511 O O . VAL A 1 184 ? 6.009 8.012 -5.300 1.00 88.44 184 VAL A O 1
ATOM 1514 N N . GLY A 1 185 ? 4.712 9.875 -5.273 1.00 74.06 185 GLY A N 1
ATOM 1515 C CA . GLY A 1 185 ? 4.863 10.239 -3.859 1.00 74.06 185 GLY A CA 1
ATOM 1516 C C . GLY A 1 185 ? 6.225 9.861 -3.262 1.00 74.06 185 GLY A C 1
ATOM 1517 O O . GLY A 1 185 ? 7.276 10.234 -3.779 1.00 74.06 185 GLY A O 1
ATOM 1518 N N . SER A 1 186 ? 6.196 9.063 -2.195 1.00 73.31 186 SER A N 1
ATOM 1519 C CA . SER A 1 186 ? 7.363 8.455 -1.540 1.00 73.31 186 SER A CA 1
ATOM 1520 C C . SER A 1 186 ? 7.661 7.022 -2.015 1.00 73.31 186 SER A C 1
ATOM 1522 O O . SER A 1 186 ? 8.343 6.271 -1.324 1.00 73.31 186 SER A O 1
ATOM 1524 N N . ARG A 1 187 ? 7.142 6.611 -3.181 1.00 83.00 187 ARG A N 1
ATOM 1525 C CA . ARG A 1 187 ? 7.203 5.231 -3.704 1.00 83.00 187 ARG A CA 1
ATOM 1526 C C . ARG A 1 187 ? 8.254 5.006 -4.788 1.00 83.00 187 ARG A C 1
ATOM 1528 O O . ARG A 1 187 ? 8.597 3.856 -5.052 1.00 83.00 187 ARG A O 1
ATOM 1535 N N . VAL A 1 188 ? 8.794 6.070 -5.386 1.00 86.88 188 VAL A N 1
ATOM 1536 C CA . VAL A 1 188 ? 9.925 5.985 -6.325 1.00 86.88 188 VAL A CA 1
ATOM 1537 C C . VAL A 1 188 ? 11.113 6.766 -5.777 1.00 86.88 188 VAL A C 1
ATOM 1539 O O . VAL A 1 188 ? 11.030 7.975 -5.564 1.00 86.88 188 VAL A O 1
ATOM 1542 N N . ALA A 1 189 ? 12.239 6.081 -5.577 1.00 87.31 189 ALA A N 1
ATOM 1543 C CA . ALA A 1 189 ? 13.443 6.702 -5.045 1.00 87.31 189 ALA A CA 1
ATOM 1544 C C . ALA A 1 189 ? 14.031 7.697 -6.045 1.00 87.31 189 ALA A C 1
ATOM 1546 O O . ALA A 1 189 ? 14.483 7.305 -7.122 1.00 87.31 189 ALA A O 1
ATOM 1547 N N . LYS A 1 190 ? 14.066 8.981 -5.700 1.00 88.81 190 LYS A N 1
ATOM 1548 C CA . LYS A 1 190 ? 14.816 9.957 -6.493 1.00 88.81 190 LYS A CA 1
ATOM 1549 C C . LYS A 1 190 ? 16.315 9.685 -6.346 1.00 88.81 190 LYS A C 1
ATOM 1551 O O . LYS A 1 190 ? 16.778 9.326 -5.269 1.00 88.81 190 LYS A O 1
ATOM 1556 N N . MET A 1 191 ? 17.067 9.886 -7.425 1.00 91.38 191 MET A N 1
ATOM 1557 C CA . MET A 1 191 ? 18.522 9.727 -7.442 1.00 91.38 191 MET A CA 1
ATOM 1558 C C . MET A 1 191 ? 19.180 11.072 -7.766 1.00 91.38 191 MET A C 1
ATOM 1560 O O . MET A 1 191 ? 19.213 11.461 -8.935 1.00 91.38 191 MET A O 1
ATOM 1564 N N . PRO A 1 192 ? 19.689 11.809 -6.764 1.00 90.44 192 PRO A N 1
ATOM 1565 C CA . PRO A 1 192 ? 20.427 13.043 -7.006 1.00 90.44 192 PRO A CA 1
ATOM 1566 C C . PRO A 1 192 ? 21.715 12.784 -7.795 1.00 90.44 192 PRO A C 1
ATOM 1568 O O . PRO A 1 192 ? 22.410 11.797 -7.548 1.00 90.44 192 PRO A O 1
ATOM 1571 N N . TYR A 1 193 ? 22.090 13.713 -8.682 1.00 93.69 193 TYR A N 1
ATOM 1572 C CA . TYR A 1 193 ? 23.329 13.602 -9.464 1.00 93.69 193 TYR A CA 1
ATOM 1573 C C . TYR A 1 193 ? 24.563 13.390 -8.580 1.00 93.69 193 TYR A C 1
ATOM 1575 O O . TYR A 1 193 ? 25.341 12.478 -8.844 1.00 93.69 193 TYR A O 1
ATOM 1583 N N . LYS A 1 194 ? 24.718 14.188 -7.512 1.00 93.19 194 LYS A N 1
ATOM 1584 C CA . LYS A 1 194 ? 25.861 14.089 -6.591 1.00 93.19 194 LYS A CA 1
ATOM 1585 C C . LYS A 1 194 ? 25.991 12.678 -6.012 1.00 93.19 194 LYS A C 1
ATOM 1587 O O . LYS A 1 194 ? 27.065 12.091 -6.078 1.00 93.19 194 LYS A O 1
ATOM 1592 N N . LYS A 1 195 ? 24.875 12.105 -5.546 1.00 92.94 195 LYS A N 1
ATOM 1593 C CA . LYS A 1 195 ? 24.849 10.747 -4.996 1.00 92.94 195 LYS A CA 1
ATOM 1594 C C . LYS A 1 195 ? 25.205 9.703 -6.053 1.00 92.94 195 LYS A C 1
ATOM 1596 O O . LYS A 1 195 ? 26.003 8.815 -5.771 1.00 92.94 195 LYS A O 1
ATOM 1601 N N . LEU A 1 196 ? 24.668 9.814 -7.273 1.00 94.75 196 LEU A N 1
ATOM 1602 C CA . LEU A 1 196 ? 25.042 8.886 -8.342 1.00 94.75 196 LEU A CA 1
ATOM 1603 C C . LEU A 1 196 ? 26.525 9.012 -8.715 1.00 94.75 196 LEU A C 1
ATOM 1605 O O . LEU A 1 196 ? 27.170 7.999 -8.969 1.00 94.75 196 LEU A O 1
ATOM 1609 N N . ALA A 1 197 ? 27.061 10.231 -8.769 1.00 95.88 197 ALA A N 1
ATOM 1610 C CA . ALA A 1 197 ? 28.460 10.474 -9.099 1.00 95.88 197 ALA A CA 1
ATOM 1611 C C . ALA A 1 197 ? 29.397 9.850 -8.054 1.00 95.88 197 ALA A C 1
ATOM 1613 O O . ALA A 1 197 ? 30.344 9.169 -8.438 1.00 95.88 197 ALA A O 1
ATOM 1614 N N . GLU A 1 198 ? 29.088 10.011 -6.762 1.00 95.00 198 GLU A N 1
ATOM 1615 C CA . GLU A 1 198 ? 29.804 9.359 -5.657 1.00 95.00 198 GLU A CA 1
ATOM 1616 C C . GLU A 1 198 ? 29.783 7.834 -5.802 1.00 95.00 198 GLU A C 1
ATOM 1618 O O . GLU A 1 198 ? 30.835 7.203 -5.799 1.00 95.00 198 GLU A O 1
ATOM 1623 N N . LEU A 1 199 ? 28.602 7.239 -6.011 1.00 94.44 199 LEU A N 1
ATOM 1624 C CA . LEU A 1 199 ? 28.469 5.790 -6.184 1.00 94.44 199 LEU A CA 1
ATOM 1625 C C . LEU A 1 199 ? 29.206 5.279 -7.434 1.00 94.44 199 LEU A C 1
ATOM 1627 O O . LEU A 1 199 ? 29.823 4.220 -7.400 1.00 94.44 199 LEU A O 1
ATOM 1631 N N . CYS A 1 200 ? 29.173 6.027 -8.540 1.00 94.94 200 CYS A N 1
ATOM 1632 C CA . CYS A 1 200 ? 29.888 5.675 -9.770 1.00 94.94 200 CYS A CA 1
ATOM 1633 C C . CYS A 1 200 ? 31.415 5.779 -9.644 1.00 94.94 200 CYS A C 1
ATOM 1635 O O . CYS A 1 200 ? 32.111 5.197 -10.479 1.00 94.94 200 CYS A O 1
ATOM 1637 N N . ALA A 1 201 ? 31.918 6.543 -8.670 1.00 94.44 201 ALA A N 1
ATOM 1638 C CA . ALA A 1 201 ? 33.343 6.716 -8.401 1.00 94.44 201 ALA A CA 1
ATOM 1639 C C . ALA A 1 201 ? 33.904 5.660 -7.430 1.00 94.44 201 ALA A C 1
ATOM 1641 O O . ALA A 1 201 ? 35.121 5.532 -7.316 1.00 94.44 201 ALA A O 1
ATOM 1642 N N . MET A 1 202 ? 33.041 4.901 -6.745 1.00 94.19 202 MET A N 1
ATOM 1643 C CA . MET A 1 202 ? 33.459 3.819 -5.854 1.00 94.19 202 MET A CA 1
ATOM 1644 C C . MET A 1 202 ? 34.057 2.649 -6.640 1.00 94.19 202 MET A C 1
ATOM 1646 O O . MET A 1 202 ? 33.603 2.307 -7.735 1.00 94.19 202 MET A O 1
ATOM 1650 N N . ASN A 1 203 ? 35.056 1.996 -6.046 1.00 92.00 203 ASN A N 1
ATOM 1651 C CA . ASN A 1 203 ? 35.505 0.687 -6.511 1.00 92.00 203 ASN A CA 1
ATOM 1652 C C . ASN A 1 203 ? 34.468 -0.395 -6.144 1.00 92.00 203 ASN A C 1
ATOM 1654 O O . ASN A 1 203 ? 33.566 -0.179 -5.333 1.00 92.00 203 ASN A O 1
ATOM 1658 N N . GLU A 1 204 ? 34.611 -1.588 -6.720 1.00 86.38 204 GLU A N 1
ATOM 1659 C CA . GLU A 1 204 ? 33.662 -2.688 -6.517 1.00 86.38 204 GLU A CA 1
ATOM 1660 C C . GLU A 1 204 ? 33.547 -3.133 -5.045 1.00 86.38 204 GLU A C 1
ATOM 1662 O O . GLU A 1 204 ? 32.457 -3.469 -4.577 1.00 86.38 204 GLU A O 1
ATOM 1667 N N . LYS A 1 205 ? 34.656 -3.107 -4.293 1.00 89.38 205 LYS A N 1
ATOM 1668 C CA . LYS A 1 205 ? 34.697 -3.521 -2.881 1.00 89.38 205 LYS A CA 1
ATOM 1669 C C . LYS A 1 205 ? 33.896 -2.568 -1.994 1.00 89.38 205 LYS A C 1
ATOM 1671 O O . LYS A 1 205 ? 33.176 -3.029 -1.110 1.00 89.38 205 LYS A O 1
ATOM 1676 N N . ASP A 1 206 ? 34.007 -1.269 -2.242 1.00 91.88 206 ASP A N 1
ATOM 1677 C CA . ASP A 1 206 ? 33.286 -0.241 -1.494 1.00 91.88 206 ASP A CA 1
ATOM 1678 C C . ASP A 1 206 ? 31.816 -0.185 -1.913 1.00 91.88 206 ASP A C 1
ATOM 1680 O O . ASP A 1 206 ? 30.938 -0.073 -1.060 1.00 91.88 206 ASP A O 1
ATOM 1684 N N . LEU A 1 207 ? 31.524 -0.381 -3.203 1.00 88.94 207 LEU A N 1
ATOM 1685 C CA . LEU A 1 207 ? 30.152 -0.433 -3.706 1.00 88.94 207 LEU A CA 1
ATOM 1686 C C . LEU A 1 207 ? 29.354 -1.604 -3.107 1.00 88.9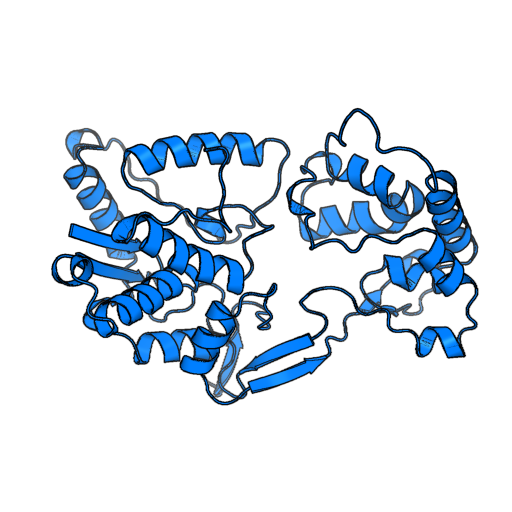4 207 LEU A C 1
ATOM 1688 O O . LEU A 1 207 ? 28.185 -1.430 -2.776 1.00 88.94 207 LEU A O 1
ATOM 1692 N N . LYS A 1 208 ? 29.977 -2.775 -2.906 1.00 83.19 208 LYS A N 1
ATOM 1693 C CA . LYS A 1 208 ? 29.343 -3.928 -2.229 1.00 83.19 208 LYS A CA 1
ATOM 1694 C C . LYS A 1 208 ? 28.991 -3.657 -0.763 1.00 83.19 208 LYS A C 1
ATOM 1696 O O . LYS A 1 208 ? 28.117 -4.324 -0.221 1.00 83.19 208 LYS A O 1
ATOM 1701 N N . LYS A 1 209 ? 29.678 -2.708 -0.120 1.00 84.62 209 LYS A N 1
ATOM 1702 C CA . LYS A 1 209 ? 29.420 -2.285 1.266 1.00 84.62 209 LYS A CA 1
ATOM 1703 C C . LYS A 1 209 ? 28.499 -1.071 1.359 1.00 84.62 209 LYS A C 1
ATOM 1705 O O . LYS A 1 209 ? 28.074 -0.725 2.458 1.00 84.62 209 LYS A O 1
ATOM 1710 N N . ALA A 1 210 ? 28.234 -0.400 0.242 1.00 84.44 210 ALA A N 1
ATOM 1711 C CA . ALA A 1 210 ? 27.377 0.768 0.221 1.00 84.44 210 ALA A CA 1
ATOM 1712 C C . ALA A 1 210 ? 25.936 0.365 0.554 1.00 84.44 210 ALA A C 1
ATOM 1714 O O . ALA A 1 210 ? 25.412 -0.613 0.021 1.00 84.44 210 ALA A O 1
ATOM 1715 N N . ASP A 1 211 ? 25.280 1.150 1.407 1.00 78.88 211 ASP A N 1
ATOM 1716 C CA . ASP A 1 211 ? 23.846 1.001 1.625 1.00 78.88 211 ASP A CA 1
ATOM 1717 C C . ASP A 1 211 ? 23.092 1.521 0.393 1.00 78.88 211 ASP A C 1
ATOM 1719 O O . ASP A 1 211 ? 23.018 2.728 0.135 1.00 78.88 211 ASP A O 1
ATOM 1723 N N . LEU A 1 212 ? 22.599 0.577 -0.409 1.00 82.62 212 LEU A N 1
ATOM 1724 C CA . LEU A 1 212 ? 21.760 0.824 -1.583 1.00 82.62 212 LEU A CA 1
ATOM 1725 C C . LEU A 1 212 ? 20.272 0.585 -1.275 1.00 82.62 212 LEU A C 1
ATOM 1727 O O . LEU A 1 212 ? 19.435 0.683 -2.175 1.00 82.62 212 LEU A O 1
ATOM 1731 N N . GLY A 1 213 ? 19.944 0.266 -0.018 1.00 77.44 213 GLY A N 1
ATOM 1732 C CA . GLY A 1 213 ? 18.578 0.115 0.447 1.00 77.44 213 GLY A CA 1
ATOM 1733 C C . GLY A 1 213 ? 17.840 1.449 0.419 1.00 77.44 213 GLY A C 1
ATOM 1734 O O . GLY A 1 213 ? 18.396 2.516 0.675 1.00 77.44 213 GLY A O 1
ATOM 1735 N N . TRP A 1 214 ? 16.553 1.404 0.088 1.00 84.44 214 TRP A N 1
ATOM 1736 C CA . TRP A 1 214 ? 15.715 2.594 0.107 1.00 84.44 214 TRP A CA 1
ATOM 1737 C C . TRP A 1 214 ? 14.254 2.248 0.360 1.00 84.44 214 TRP A C 1
ATOM 1739 O O . TRP A 1 214 ? 13.741 1.230 -0.109 1.00 84.44 214 TRP A O 1
ATOM 1749 N N . GLY A 1 215 ? 13.573 3.181 1.019 1.00 82.69 215 GLY A N 1
ATOM 1750 C CA . GLY A 1 215 ? 12.130 3.186 1.167 1.00 82.69 215 GLY A CA 1
ATOM 1751 C C . GLY A 1 215 ? 11.654 2.558 2.476 1.00 82.69 215 GLY A C 1
ATOM 1752 O O . GLY A 1 215 ? 12.419 1.907 3.189 1.00 82.69 215 GLY A O 1
ATOM 1753 N N . PRO A 1 216 ? 10.364 2.740 2.791 1.00 82.12 216 PRO A N 1
ATOM 1754 C CA . PRO A 1 216 ? 9.784 2.323 4.067 1.00 82.12 216 PRO A CA 1
ATOM 1755 C C . PRO A 1 216 ? 9.772 0.798 4.257 1.00 82.12 216 PRO A C 1
ATOM 1757 O O . PRO A 1 216 ? 9.639 0.326 5.375 1.00 82.12 216 PRO A O 1
ATOM 1760 N N . ASN A 1 217 ? 9.961 0.018 3.185 1.00 85.38 217 ASN A N 1
ATOM 1761 C CA . ASN A 1 217 ? 10.033 -1.442 3.237 1.00 85.38 217 ASN A CA 1
ATOM 1762 C C . ASN A 1 217 ? 11.462 -2.009 3.167 1.00 85.38 217 ASN A C 1
ATOM 1764 O O . ASN A 1 217 ? 11.623 -3.202 2.907 1.00 85.38 217 ASN A O 1
ATOM 1768 N N . ALA A 1 218 ? 12.498 -1.185 3.370 1.00 86.69 218 ALA A N 1
ATOM 1769 C CA . ALA A 1 218 ? 13.879 -1.665 3.492 1.00 86.69 218 ALA A CA 1
ATOM 1770 C C . ALA A 1 218 ? 14.045 -2.621 4.689 1.00 86.69 218 ALA A C 1
ATOM 1772 O O . ALA A 1 218 ? 14.824 -3.574 4.636 1.00 86.69 218 ALA A O 1
ATOM 1773 N N . ARG A 1 219 ? 13.249 -2.408 5.742 1.00 89.62 219 ARG A N 1
ATOM 1774 C CA . ARG A 1 219 ? 13.000 -3.369 6.818 1.00 89.62 219 ARG A CA 1
ATOM 1775 C C . ARG A 1 219 ? 11.503 -3.607 6.932 1.00 89.62 219 ARG A C 1
ATOM 1777 O O . ARG A 1 219 ? 10.710 -2.720 6.629 1.00 89.62 219 ARG A O 1
ATOM 1784 N N . PHE A 1 220 ? 11.124 -4.802 7.352 1.00 92.38 220 PHE A N 1
ATOM 1785 C CA . PHE A 1 220 ? 9.727 -5.160 7.553 1.00 92.38 220 PHE A CA 1
ATOM 1786 C C . PHE A 1 220 ? 9.581 -6.174 8.681 1.00 92.38 220 PHE A C 1
ATOM 1788 O O . PHE A 1 220 ? 10.548 -6.802 9.113 1.00 92.38 220 PHE A O 1
ATOM 1795 N N . MET A 1 221 ? 8.349 -6.321 9.142 1.00 92.94 221 MET A N 1
ATOM 1796 C CA . MET A 1 221 ? 7.924 -7.286 10.136 1.00 92.94 221 MET A CA 1
ATOM 1797 C C . MET A 1 221 ? 7.030 -8.346 9.496 1.00 92.94 221 MET A C 1
ATOM 1799 O O . MET A 1 221 ? 6.322 -8.082 8.520 1.00 92.94 221 MET A O 1
ATOM 1803 N N . PHE A 1 222 ? 7.047 -9.543 10.063 1.00 93.81 222 PHE A N 1
ATOM 1804 C CA . PHE A 1 222 ? 6.155 -10.632 9.683 1.00 93.81 222 PHE A CA 1
ATOM 1805 C C . PHE A 1 222 ? 5.764 -11.420 10.938 1.00 93.81 222 PHE A C 1
ATOM 1807 O O . PHE A 1 222 ? 6.653 -11.655 11.764 1.00 93.81 222 PHE A O 1
ATOM 1814 N N . PRO A 1 223 ? 4.488 -11.807 11.126 1.00 94.38 223 PRO A N 1
ATOM 1815 C CA . PRO A 1 223 ? 4.095 -12.610 12.279 1.00 94.38 223 PRO A CA 1
ATOM 1816 C C . PRO A 1 223 ? 4.952 -13.868 12.385 1.00 94.38 223 PRO A C 1
ATOM 1818 O O . PRO A 1 223 ? 5.254 -14.511 11.378 1.00 94.38 223 PRO A O 1
ATOM 1821 N N . LYS A 1 224 ? 5.372 -14.222 13.601 1.00 93.75 224 LYS A N 1
ATOM 1822 C CA . LYS A 1 224 ? 6.196 -15.422 13.803 1.00 93.75 224 LYS A CA 1
ATOM 1823 C C . LYS A 1 224 ? 5.452 -16.703 13.415 1.00 93.75 224 LYS A C 1
ATOM 1825 O O . LYS A 1 224 ? 6.076 -17.664 12.971 1.00 93.75 224 LYS A O 1
ATOM 1830 N N . HIS A 1 225 ? 4.127 -16.686 13.540 1.00 92.12 225 HIS A N 1
ATOM 1831 C CA . HIS A 1 225 ? 3.252 -17.819 13.278 1.00 92.12 225 HIS A CA 1
ATOM 1832 C C . HIS A 1 225 ? 2.075 -17.418 12.378 1.00 92.12 225 HIS A C 1
ATOM 1834 O O . HIS A 1 225 ? 1.599 -16.286 12.435 1.00 92.12 225 HIS A O 1
ATOM 1840 N N . TYR A 1 226 ? 1.589 -18.374 11.580 1.00 90.44 226 TYR A N 1
ATOM 1841 C CA . TYR A 1 226 ? 0.300 -18.320 10.869 1.00 90.44 226 TYR A CA 1
ATOM 1842 C C . TYR A 1 226 ? 0.119 -17.204 9.819 1.00 90.44 226 TYR A C 1
ATOM 1844 O O . TYR A 1 226 ? -1.015 -16.893 9.455 1.00 90.44 226 TYR A O 1
ATOM 1852 N N . GLY A 1 227 ? 1.210 -16.613 9.321 1.00 92.12 227 GLY A N 1
ATOM 1853 C CA . GLY A 1 227 ? 1.185 -15.644 8.216 1.00 92.12 227 GLY A CA 1
ATOM 1854 C C . GLY A 1 227 ? 0.526 -14.303 8.555 1.00 92.12 227 GLY A C 1
ATOM 1855 O O . GLY A 1 227 ? 0.119 -14.054 9.692 1.00 92.12 227 GLY A O 1
ATOM 1856 N N . THR A 1 228 ? 0.422 -13.405 7.573 1.00 93.38 228 THR A N 1
ATOM 1857 C CA . THR A 1 228 ? -0.089 -12.037 7.795 1.00 93.38 228 THR A CA 1
ATOM 1858 C C . THR A 1 228 ? -1.571 -11.988 8.176 1.00 93.38 228 THR A C 1
ATOM 1860 O O . THR A 1 228 ? -1.992 -11.110 8.932 1.00 93.38 228 THR A O 1
ATOM 1863 N N . GLY A 1 229 ? -2.368 -12.954 7.726 1.00 94.38 229 GLY A N 1
ATOM 1864 C CA . GLY A 1 229 ? -3.781 -13.083 8.073 1.00 94.38 229 GLY A CA 1
ATOM 1865 C C . GLY A 1 229 ? -4.035 -13.304 9.559 1.00 94.38 229 GLY A C 1
ATOM 1866 O O . GLY A 1 229 ? -5.103 -12.932 10.047 1.00 94.38 229 GLY A O 1
ATOM 1867 N N . SER A 1 230 ? -3.053 -13.837 10.293 1.00 94.38 230 SER A N 1
ATOM 1868 C CA . SER A 1 230 ? -3.138 -14.010 11.747 1.00 94.38 230 SER A CA 1
ATOM 1869 C C . SER A 1 230 ? -3.353 -12.694 12.494 1.00 94.38 230 SER A C 1
ATOM 1871 O O . SER A 1 230 ? -4.078 -12.678 13.486 1.00 94.38 230 SER A O 1
ATOM 1873 N N . ILE A 1 231 ? -2.821 -11.579 11.975 1.00 96.25 231 ILE A N 1
ATOM 1874 C CA . ILE A 1 231 ? -3.035 -10.233 12.524 1.00 96.25 231 ILE A CA 1
ATOM 1875 C C . ILE A 1 231 ? -4.529 -9.913 12.522 1.00 96.25 231 ILE A C 1
ATOM 1877 O O . ILE A 1 231 ? -5.095 -9.511 13.534 1.00 96.25 231 ILE A O 1
ATOM 1881 N N . TRP A 1 232 ? -5.180 -10.125 11.380 1.00 96.31 232 TRP A N 1
ATOM 1882 C CA . TRP A 1 232 ? -6.579 -9.764 11.161 1.00 96.31 232 TRP A CA 1
ATOM 1883 C C . TRP A 1 232 ? -7.536 -10.702 11.864 1.00 96.31 232 TRP A C 1
ATOM 1885 O O . TRP A 1 232 ? -8.538 -10.250 12.416 1.00 96.31 232 TRP A O 1
ATOM 1895 N N . LYS A 1 233 ? -7.199 -11.993 11.885 1.00 95.88 233 LYS A N 1
ATOM 1896 C CA . LYS A 1 233 ? -7.929 -12.979 12.669 1.00 95.88 233 LYS A CA 1
ATOM 1897 C C . LYS A 1 233 ? -7.855 -12.642 14.158 1.00 95.88 233 LYS A C 1
ATOM 1899 O O . LYS A 1 233 ? -8.898 -12.454 14.765 1.00 95.88 233 LYS A O 1
ATOM 1904 N N . SER A 1 234 ? -6.654 -12.470 14.712 1.00 97.69 234 SER A N 1
ATOM 1905 C CA . SER A 1 234 ? -6.467 -12.152 16.135 1.00 97.69 234 SER A CA 1
ATOM 1906 C C . SER A 1 234 ? -7.140 -10.835 16.527 1.00 97.69 234 SER A C 1
ATOM 1908 O O . SER A 1 234 ? -7.810 -10.754 17.551 1.00 97.69 234 SER A O 1
ATOM 1910 N N . MET A 1 235 ? -7.033 -9.806 15.680 1.00 98.31 235 MET A N 1
ATOM 1911 C CA . MET A 1 235 ? -7.739 -8.542 15.886 1.00 98.31 235 MET A CA 1
ATOM 1912 C C . MET A 1 235 ? -9.255 -8.743 15.929 1.00 98.31 235 MET A C 1
ATOM 1914 O O . MET A 1 235 ? -9.905 -8.211 16.817 1.00 98.31 235 MET A O 1
ATOM 1918 N N . THR A 1 236 ? -9.813 -9.524 15.003 1.00 98.44 236 THR A N 1
ATOM 1919 C CA . THR A 1 236 ? -11.249 -9.841 14.983 1.00 98.44 236 THR A CA 1
ATOM 1920 C C . THR A 1 236 ? -11.667 -10.630 16.224 1.00 98.44 236 THR A C 1
ATOM 1922 O O . THR A 1 236 ? -12.680 -10.296 16.824 1.00 98.44 236 THR A O 1
ATOM 1925 N N . ASP A 1 237 ? -10.872 -11.619 16.643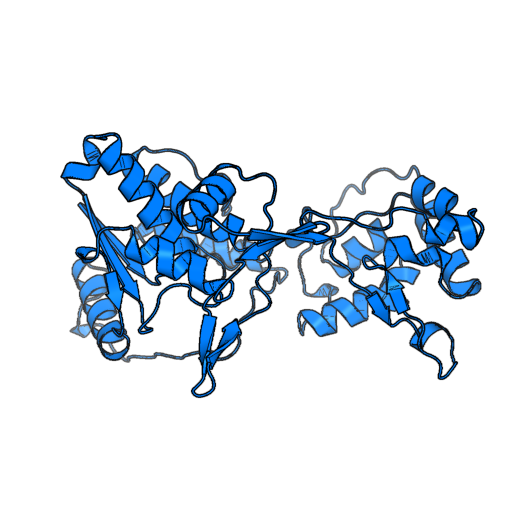 1.00 98.00 237 ASP A N 1
ATOM 1926 C CA . ASP A 1 237 ? -11.138 -12.452 17.825 1.00 98.00 237 ASP A CA 1
ATOM 1927 C C . ASP A 1 237 ? -11.129 -11.631 19.133 1.00 98.00 237 ASP A C 1
ATOM 1929 O O . ASP A 1 237 ? -11.801 -11.990 20.097 1.00 98.00 237 ASP A O 1
ATOM 1933 N N . LYS A 1 238 ? -10.376 -10.522 19.170 1.00 98.31 238 LYS A N 1
ATOM 1934 C CA . LYS A 1 238 ? -10.302 -9.590 20.308 1.00 98.31 238 LYS A CA 1
ATOM 1935 C C . LYS A 1 238 ? -11.373 -8.487 20.278 1.00 98.31 238 LYS A C 1
ATOM 1937 O O . LYS A 1 238 ? -11.462 -7.714 21.230 1.00 98.31 238 LYS A O 1
ATOM 1942 N N . LEU A 1 239 ? -12.145 -8.372 19.197 1.00 98.62 239 LEU A N 1
ATOM 1943 C CA . LEU A 1 239 ? -13.212 -7.379 19.038 1.00 98.62 239 LEU A CA 1
ATOM 1944 C C . LEU A 1 239 ? -14.593 -8.012 19.297 1.00 98.62 239 LEU A C 1
ATOM 1946 O O . LEU A 1 239 ? -14.737 -9.230 19.185 1.00 98.62 239 LEU A O 1
ATOM 1950 N N . PRO A 1 240 ? -15.634 -7.214 19.608 1.00 98.38 240 PRO A N 1
ATOM 1951 C CA . PRO A 1 240 ? -16.980 -7.736 19.839 1.00 98.38 240 PRO A CA 1
ATOM 1952 C C . PRO A 1 240 ? -17.517 -8.537 18.643 1.00 98.38 240 PRO A C 1
ATOM 1954 O O . PRO A 1 240 ? -17.728 -8.013 17.543 1.00 98.38 240 PRO A O 1
ATOM 1957 N N . SER A 1 241 ? -17.726 -9.837 18.857 1.00 97.25 241 SER A N 1
ATOM 1958 C CA . SER A 1 241 ? -18.108 -10.795 17.810 1.00 97.25 241 SER A CA 1
ATOM 1959 C C . SER A 1 241 ? -19.435 -10.444 17.123 1.00 97.25 241 SER A C 1
ATOM 1961 O O . SER A 1 241 ? -19.624 -10.696 15.931 1.00 97.25 241 SER A O 1
ATOM 1963 N N . GLU A 1 242 ? -20.341 -9.788 17.846 1.00 96.06 242 GLU A N 1
ATOM 1964 C CA . GLU A 1 242 ? -21.655 -9.357 17.391 1.00 96.06 242 GLU A CA 1
ATOM 1965 C C . GLU A 1 242 ? -21.611 -8.242 16.342 1.00 96.06 242 GLU A C 1
ATOM 1967 O O . GLU A 1 242 ? -22.637 -7.976 15.709 1.00 96.06 242 GLU A O 1
ATOM 1972 N N . TRP A 1 243 ? -20.455 -7.623 16.091 1.00 97.00 243 TRP A N 1
ATOM 1973 C CA . TRP A 1 243 ? -20.291 -6.686 14.978 1.00 97.00 243 TRP A CA 1
ATOM 1974 C C . TRP A 1 243 ? -20.157 -7.407 13.642 1.00 97.00 243 TRP A C 1
ATOM 1976 O O . TRP A 1 243 ? -20.553 -6.866 12.613 1.00 97.00 243 TRP A O 1
ATOM 1986 N N . PHE A 1 244 ? -19.649 -8.639 13.626 1.00 95.56 244 PHE A N 1
ATOM 1987 C CA . PHE A 1 244 ? -19.233 -9.306 12.396 1.00 95.56 244 PHE A CA 1
ATOM 1988 C C . PHE A 1 244 ? -20.303 -10.253 11.846 1.00 95.56 244 PHE A C 1
ATOM 1990 O O . PHE A 1 244 ? -20.942 -11.017 12.570 1.00 95.56 244 PHE A O 1
ATOM 1997 N N . ARG A 1 245 ? -20.513 -10.229 10.529 1.00 91.94 245 ARG A N 1
ATOM 1998 C CA . ARG A 1 245 ? -21.343 -11.197 9.797 1.00 91.94 245 ARG A CA 1
ATOM 1999 C C . ARG A 1 245 ? -20.532 -11.739 8.622 1.00 91.94 245 ARG A C 1
ATOM 2001 O O . ARG A 1 245 ? -20.442 -11.075 7.594 1.00 91.94 245 ARG A O 1
ATOM 2008 N N . PHE A 1 246 ? -19.955 -12.923 8.796 1.00 91.56 246 PHE A N 1
ATOM 2009 C CA . PHE A 1 246 ? -19.174 -13.634 7.778 1.00 91.56 246 PHE A CA 1
ATOM 2010 C C . PHE A 1 246 ? -20.062 -14.458 6.832 1.00 91.56 246 PHE A C 1
ATOM 2012 O O . PHE A 1 246 ? -21.223 -14.742 7.145 1.00 91.56 246 PHE A O 1
ATOM 2019 N N . GLY A 1 247 ? -19.517 -14.862 5.681 1.00 85.31 247 GLY A N 1
ATOM 2020 C CA . GLY A 1 247 ? -20.169 -15.778 4.738 1.00 85.31 247 GLY A CA 1
ATOM 2021 C C . GLY A 1 247 ? -21.416 -15.211 4.054 1.00 85.31 247 GLY A C 1
ATOM 2022 O O . GLY A 1 247 ? -22.283 -15.972 3.625 1.00 85.31 247 GLY A O 1
ATOM 2023 N N . CYS A 1 248 ? -21.582 -13.885 3.995 1.00 72.12 248 CYS A N 1
ATOM 2024 C CA . CYS A 1 248 ? -22.855 -13.280 3.597 1.00 72.12 248 CYS A CA 1
ATOM 2025 C C . CYS A 1 248 ? -22.962 -12.905 2.107 1.00 72.12 248 CYS A C 1
ATOM 2027 O O . CYS A 1 248 ? -23.735 -12.002 1.782 1.00 72.12 248 CYS A O 1
ATOM 2029 N N . GLU A 1 249 ? -22.229 -13.576 1.206 1.00 68.94 249 GLU A N 1
ATOM 2030 C CA . GLU A 1 249 ? -22.230 -13.247 -0.231 1.00 68.94 249 GLU A CA 1
ATOM 2031 C C . GLU A 1 249 ? -23.620 -13.301 -0.859 1.00 68.94 249 GLU A C 1
ATOM 2033 O O . GLU A 1 249 ? -24.064 -12.316 -1.438 1.00 68.94 249 GLU A O 1
ATOM 2038 N N . SER A 1 250 ? -24.323 -14.431 -0.735 1.00 65.25 250 SER A N 1
ATOM 2039 C CA . SER A 1 250 ? -25.636 -14.622 -1.369 1.00 65.25 250 SER A CA 1
ATOM 2040 C C . SER A 1 250 ? -26.655 -13.579 -0.907 1.00 65.25 250 SER A C 1
ATOM 2042 O O . SER A 1 250 ? -27.528 -13.171 -1.665 1.00 65.25 250 SER A O 1
ATOM 2044 N N . LYS A 1 251 ? -26.477 -13.069 0.314 1.00 71.50 251 LYS A N 1
ATOM 2045 C CA . LYS A 1 251 ? -27.308 -12.022 0.909 1.00 71.50 251 LYS A CA 1
ATOM 2046 C C . LYS A 1 251 ? -26.875 -10.612 0.508 1.00 71.50 251 LYS A C 1
ATOM 2048 O O . LYS A 1 251 ? -27.577 -9.669 0.853 1.00 71.50 251 LYS A O 1
ATOM 2053 N N . ILE A 1 252 ? -25.731 -10.415 -0.156 1.00 72.50 252 ILE A N 1
ATOM 2054 C CA . ILE A 1 252 ? -25.188 -9.070 -0.395 1.00 72.50 252 ILE A CA 1
ATOM 2055 C C . ILE A 1 252 ? -26.025 -8.286 -1.401 1.00 72.50 252 ILE A C 1
ATOM 2057 O O . ILE A 1 252 ? -26.250 -7.101 -1.184 1.00 72.50 252 ILE A O 1
ATOM 2061 N N . ILE A 1 253 ? -26.531 -8.941 -2.453 1.00 78.06 253 ILE A N 1
ATOM 2062 C CA . ILE A 1 253 ? -27.396 -8.304 -3.455 1.00 78.06 253 ILE A CA 1
ATOM 2063 C C . ILE A 1 253 ? -28.708 -7.880 -2.792 1.00 78.06 253 ILE A C 1
ATOM 2065 O O . ILE A 1 253 ? -29.092 -6.716 -2.879 1.00 78.06 253 ILE A O 1
ATOM 2069 N N . GLU A 1 254 ? -29.353 -8.795 -2.063 1.00 81.31 254 GLU A N 1
ATOM 2070 C CA . GLU A 1 254 ? -30.589 -8.513 -1.324 1.00 81.31 254 GLU A CA 1
ATOM 2071 C C . GLU A 1 254 ? -30.392 -7.382 -0.307 1.00 81.31 254 GLU A C 1
ATOM 2073 O O . GLU A 1 254 ? -31.138 -6.404 -0.315 1.00 81.31 254 GLU A O 1
ATOM 2078 N N . LYS A 1 255 ? -29.331 -7.450 0.508 1.00 76.81 255 LYS A N 1
ATOM 2079 C CA . LYS A 1 255 ? -28.992 -6.407 1.485 1.00 76.81 255 LYS A CA 1
ATOM 2080 C C . LYS A 1 255 ? -28.664 -5.069 0.827 1.00 76.81 255 LYS A C 1
ATOM 2082 O O . LYS A 1 255 ? -29.041 -4.033 1.366 1.00 76.81 255 LYS A O 1
ATOM 2087 N N . ALA A 1 256 ? -27.964 -5.061 -0.308 1.00 79.12 256 ALA A N 1
ATOM 2088 C CA . ALA A 1 256 ? -27.654 -3.836 -1.038 1.00 79.12 256 ALA A CA 1
ATOM 2089 C C . ALA A 1 256 ? -28.940 -3.168 -1.534 1.00 79.12 256 ALA A C 1
ATOM 2091 O O . ALA A 1 256 ? -29.136 -1.980 -1.288 1.00 79.12 256 ALA A O 1
ATOM 2092 N N . ILE A 1 257 ? -29.844 -3.941 -2.142 1.00 84.81 257 ILE A N 1
ATOM 2093 C CA . ILE A 1 257 ? -31.163 -3.461 -2.570 1.00 84.81 257 ILE A CA 1
ATOM 2094 C C . ILE A 1 257 ? -31.935 -2.888 -1.376 1.00 84.81 257 ILE A C 1
ATOM 2096 O O . ILE A 1 257 ? -32.381 -1.743 -1.427 1.00 84.81 257 ILE A O 1
ATOM 2100 N N . GLU A 1 258 ? -32.049 -3.639 -0.278 1.00 85.06 258 GLU A N 1
ATOM 2101 C CA . GLU A 1 258 ? -32.742 -3.184 0.933 1.00 85.06 258 GLU A CA 1
ATOM 2102 C C . GLU A 1 258 ? -32.152 -1.889 1.503 1.00 85.06 258 GLU A C 1
ATOM 2104 O O . GLU A 1 258 ? -32.899 -0.993 1.897 1.00 85.06 258 GLU A O 1
ATOM 2109 N N . CYS A 1 259 ? -30.825 -1.761 1.534 1.00 80.81 259 CYS A N 1
ATOM 2110 C CA . CYS A 1 259 ? -30.145 -0.557 2.004 1.00 80.81 259 CYS A CA 1
ATOM 2111 C C . CYS A 1 259 ? -30.391 0.649 1.089 1.00 80.81 259 CYS A C 1
ATOM 2113 O O . CYS A 1 259 ? -30.669 1.735 1.597 1.00 80.81 259 CYS A O 1
ATOM 2115 N N . LEU A 1 260 ? -30.327 0.474 -0.236 1.00 83.62 260 LEU A N 1
ATOM 2116 C CA . LEU A 1 260 ? -30.597 1.550 -1.197 1.00 83.62 260 LEU A CA 1
ATOM 2117 C C . LEU A 1 260 ? -32.047 2.042 -1.093 1.00 83.62 260 LEU A C 1
ATOM 2119 O O . LEU A 1 260 ? -32.281 3.250 -1.128 1.00 83.62 260 LEU A O 1
ATOM 2123 N N . ILE A 1 261 ? -32.999 1.127 -0.883 1.00 87.94 261 ILE A N 1
ATOM 2124 C CA . ILE A 1 261 ? -34.409 1.469 -0.649 1.00 87.94 261 ILE A CA 1
ATOM 2125 C C . ILE A 1 261 ? -34.582 2.222 0.667 1.00 87.94 261 ILE A C 1
ATOM 2127 O O . ILE A 1 261 ? -35.217 3.270 0.700 1.00 87.94 261 ILE A O 1
ATOM 2131 N N . ARG A 1 262 ? -33.974 1.737 1.758 1.00 84.38 262 ARG A N 1
ATOM 2132 C CA . ARG A 1 262 ? -34.031 2.407 3.071 1.00 84.38 262 ARG A CA 1
ATOM 2133 C C . ARG A 1 262 ? -33.423 3.809 3.059 1.00 84.38 262 ARG A C 1
ATOM 2135 O O . ARG A 1 262 ? -33.814 4.637 3.873 1.00 84.38 262 ARG A O 1
ATOM 2142 N N . LYS A 1 263 ? -32.463 4.069 2.169 1.00 82.00 263 LYS A N 1
ATOM 2143 C CA . LYS A 1 263 ? -31.852 5.389 1.959 1.00 82.00 263 LYS A CA 1
ATOM 2144 C C . LYS A 1 263 ? -32.587 6.236 0.910 1.00 82.00 263 LYS A C 1
ATOM 2146 O O . LYS A 1 263 ? -32.085 7.297 0.551 1.00 82.00 263 LYS A O 1
ATOM 2151 N N . SER A 1 264 ? -33.742 5.779 0.419 1.00 82.94 264 SER A N 1
ATOM 2152 C CA . SER A 1 264 ? -34.542 6.444 -0.620 1.00 82.94 264 SER A CA 1
ATOM 2153 C C . SER A 1 264 ? -33.749 6.756 -1.895 1.00 82.94 264 SER A C 1
ATOM 2155 O O . SER A 1 264 ? -34.028 7.732 -2.586 1.00 82.94 264 SER A O 1
ATOM 2157 N N . ILE A 1 265 ? -32.732 5.941 -2.196 1.00 81.19 265 ILE A N 1
ATOM 2158 C CA . ILE A 1 265 ? -31.911 6.077 -3.406 1.00 81.19 265 ILE A CA 1
ATOM 2159 C C . ILE A 1 265 ? -32.642 5.447 -4.594 1.00 81.19 265 ILE A C 1
ATOM 2161 O O . ILE A 1 265 ? -32.576 5.971 -5.703 1.00 81.19 265 ILE A O 1
ATOM 2165 N N . ILE A 1 266 ? -33.340 4.334 -4.349 1.00 87.06 266 ILE A N 1
ATOM 2166 C CA . ILE A 1 266 ? -34.186 3.630 -5.319 1.00 87.06 266 ILE A CA 1
ATOM 2167 C C . ILE A 1 266 ? -35.470 3.138 -4.637 1.00 87.06 266 ILE A C 1
ATOM 2169 O O . ILE A 1 266 ? -35.498 2.966 -3.421 1.00 87.06 266 ILE A O 1
ATOM 2173 N N . SER A 1 267 ? -36.498 2.812 -5.412 1.00 90.12 267 SER A N 1
ATOM 2174 C CA . SER A 1 267 ? -37.612 1.948 -5.009 1.00 90.12 267 SER A CA 1
ATOM 2175 C C . SER A 1 267 ? -37.502 0.581 -5.700 1.00 90.12 267 SER A C 1
ATOM 2177 O O . SER A 1 267 ? -36.766 0.435 -6.680 1.00 90.12 267 SER A O 1
ATOM 2179 N N . ARG A 1 268 ? -38.196 -0.454 -5.197 1.00 89.69 268 ARG A N 1
ATOM 2180 C CA . ARG A 1 268 ? -38.110 -1.805 -5.798 1.00 89.69 268 ARG A CA 1
ATOM 2181 C C . ARG A 1 268 ? -38.587 -1.804 -7.248 1.00 89.69 268 ARG A C 1
ATOM 2183 O O . ARG A 1 268 ? -38.001 -2.495 -8.072 1.00 89.69 268 ARG A O 1
ATOM 2190 N N . GLU A 1 269 ? -39.595 -0.997 -7.555 1.00 92.69 269 GLU A N 1
ATOM 2191 C CA . GLU A 1 269 ? -40.186 -0.876 -8.889 1.00 92.69 269 GLU A CA 1
ATOM 2192 C C . GLU A 1 269 ? -39.238 -0.195 -9.889 1.00 92.69 269 GLU A C 1
ATOM 2194 O O . GLU A 1 269 ? -39.373 -0.387 -11.093 1.00 92.69 269 GLU A O 1
ATOM 2199 N N . GLN A 1 270 ? -38.254 0.576 -9.407 1.00 90.00 270 GLN A N 1
ATOM 2200 C CA . GLN A 1 270 ? -37.234 1.208 -10.251 1.00 90.00 270 GLN A CA 1
ATOM 2201 C C . GLN A 1 270 ? -36.116 0.243 -10.677 1.00 90.00 270 GLN A C 1
ATOM 2203 O O . GLN A 1 270 ? -35.302 0.589 -11.536 1.00 90.00 270 GLN A O 1
ATOM 2208 N N . ILE A 1 271 ? -36.035 -0.955 -10.087 1.00 87.75 271 ILE A N 1
ATOM 2209 C CA . ILE A 1 271 ? -34.990 -1.931 -10.410 1.00 87.75 271 ILE A CA 1
ATOM 2210 C C . ILE A 1 271 ? -35.364 -2.649 -11.707 1.00 87.75 271 ILE A C 1
ATOM 2212 O O . ILE A 1 271 ? -36.122 -3.613 -11.708 1.00 87.75 271 ILE A O 1
ATOM 2216 N N . VAL A 1 272 ? -34.790 -2.192 -12.818 1.00 89.62 272 VAL A N 1
ATOM 2217 C CA . VAL A 1 272 ? -35.016 -2.790 -14.146 1.00 89.62 272 VAL A CA 1
ATOM 2218 C C . VAL A 1 272 ? -34.164 -4.049 -14.362 1.00 89.62 272 VAL A C 1
ATOM 2220 O O . VAL A 1 272 ? -34.573 -4.972 -15.060 1.00 89.62 272 VAL A O 1
ATOM 2223 N N . SER A 1 273 ? -32.975 -4.112 -13.757 1.00 86.62 273 SER A N 1
ATOM 2224 C CA . SER A 1 273 ? -32.061 -5.253 -13.874 1.00 86.62 273 SER A CA 1
ATOM 2225 C C . SER A 1 273 ? -31.079 -5.301 -12.709 1.00 86.62 273 SER A C 1
ATOM 2227 O O . SER A 1 273 ? -30.662 -4.253 -12.211 1.00 86.62 273 SER A O 1
ATOM 2229 N N . LEU A 1 274 ? -30.643 -6.502 -12.330 1.00 81.38 274 LEU A N 1
ATOM 2230 C CA . LEU A 1 274 ? -29.547 -6.707 -11.385 1.00 81.38 274 LEU A CA 1
ATOM 2231 C C . LEU A 1 274 ? -28.299 -7.151 -12.142 1.00 81.38 274 LEU A C 1
ATOM 2233 O O . LEU A 1 274 ? -28.337 -8.113 -12.905 1.00 81.38 274 LEU A O 1
ATOM 2237 N N . PHE A 1 275 ? -27.190 -6.458 -11.906 1.00 80.69 275 PHE A N 1
ATOM 2238 C CA . PHE A 1 275 ? -25.890 -6.819 -12.449 1.00 80.69 275 PHE A CA 1
ATOM 2239 C C . PHE A 1 275 ? -24.879 -6.892 -11.309 1.00 80.69 275 PHE A C 1
ATOM 2241 O O . PHE A 1 275 ? -24.671 -5.919 -10.586 1.00 80.69 275 PHE A O 1
ATOM 2248 N N . SER A 1 276 ? -24.260 -8.057 -11.155 1.00 76.44 276 SER A N 1
ATOM 2249 C CA . SER A 1 276 ? -23.168 -8.292 -10.219 1.00 76.44 276 SER A CA 1
ATOM 2250 C C . SER A 1 276 ? -22.040 -8.956 -10.986 1.00 76.44 276 SER A C 1
ATOM 2252 O O . SER A 1 276 ? -22.254 -9.961 -11.663 1.00 76.44 276 SER A O 1
ATOM 2254 N N . ILE A 1 277 ? -20.845 -8.382 -10.899 1.00 76.75 277 ILE A N 1
ATOM 2255 C CA . ILE A 1 277 ? -19.647 -8.942 -11.507 1.00 76.75 277 ILE A CA 1
ATOM 2256 C C . ILE A 1 277 ? -18.524 -8.955 -10.481 1.00 76.75 277 ILE A C 1
ATOM 2258 O O . ILE A 1 277 ? -18.216 -7.942 -9.852 1.00 76.75 277 ILE A O 1
ATOM 2262 N N . LEU A 1 278 ? -17.891 -10.114 -10.339 1.00 72.94 278 LEU A N 1
ATOM 2263 C CA . LEU A 1 278 ? -16.614 -10.236 -9.662 1.00 72.94 278 LEU A CA 1
ATOM 2264 C C . LEU A 1 278 ? -15.524 -10.115 -10.722 1.00 72.94 278 LEU A C 1
ATOM 2266 O O . LEU A 1 278 ? -15.388 -10.984 -11.579 1.00 72.94 278 LEU A O 1
ATOM 2270 N N . LEU A 1 279 ? -14.751 -9.034 -10.669 1.00 76.06 279 LEU A N 1
ATOM 2271 C CA . LEU A 1 279 ? -13.534 -8.931 -11.464 1.00 76.06 279 LEU A CA 1
ATOM 2272 C C . LEU A 1 279 ? -12.444 -9.723 -10.727 1.00 76.06 279 LEU A C 1
ATOM 2274 O O . LEU A 1 279 ? -12.018 -9.274 -9.661 1.00 76.06 279 LEU A O 1
ATOM 2278 N N . PRO A 1 280 ? -11.992 -10.884 -11.243 1.00 71.00 280 PRO A N 1
ATOM 2279 C CA . PRO A 1 280 ? -11.035 -11.732 -10.527 1.00 71.00 280 PRO A CA 1
ATOM 2280 C C . PRO A 1 280 ? -9.694 -11.024 -10.311 1.00 71.00 280 PRO A C 1
ATOM 2282 O O . PRO A 1 280 ? -8.985 -11.297 -9.346 1.00 71.00 280 PRO A O 1
ATOM 2285 N N . TYR A 1 281 ? -9.372 -10.073 -11.191 1.00 75.19 281 TYR A N 1
ATOM 2286 C CA . TYR A 1 281 ? -8.173 -9.260 -11.117 1.00 75.19 281 TYR A CA 1
ATOM 2287 C C . TYR A 1 281 ? -8.559 -7.789 -11.212 1.00 75.19 281 TYR A C 1
ATOM 2289 O O . TYR A 1 281 ? -9.102 -7.328 -12.215 1.00 75.19 281 TYR A O 1
ATOM 2297 N N . GLY A 1 282 ? -8.260 -7.046 -10.154 1.00 79.00 282 GLY A N 1
ATOM 2298 C CA . GLY A 1 282 ? -8.366 -5.597 -10.116 1.00 79.00 282 GLY A CA 1
ATOM 2299 C C . GLY A 1 282 ? -7.097 -5.022 -9.510 1.00 79.00 282 GLY A C 1
ATOM 2300 O O . GLY A 1 282 ? -6.576 -5.545 -8.524 1.00 79.00 282 GLY A O 1
ATOM 2301 N N . TYR A 1 283 ? -6.592 -3.933 -10.083 1.00 88.12 283 TYR A N 1
ATOM 2302 C CA . TYR A 1 283 ? -5.470 -3.197 -9.513 1.00 88.12 283 TYR A CA 1
ATOM 2303 C C . TYR A 1 283 ? -5.704 -1.690 -9.673 1.00 88.12 283 TYR A C 1
ATOM 2305 O O . TYR A 1 283 ? -6.141 -1.273 -10.745 1.00 88.12 283 TYR A O 1
ATOM 2313 N N . PRO A 1 284 ? -5.460 -0.850 -8.648 1.00 91.12 284 PRO A N 1
ATOM 2314 C CA . PRO A 1 284 ? -5.686 0.589 -8.767 1.00 91.12 284 PRO A CA 1
ATOM 2315 C C . PRO A 1 284 ? -4.652 1.251 -9.685 1.00 91.12 284 PRO A C 1
ATOM 2317 O O . PRO A 1 284 ? -3.589 1.669 -9.234 1.00 91.12 284 PRO A O 1
ATOM 2320 N N . ILE A 1 285 ? -4.944 1.350 -10.981 1.00 92.69 285 ILE A N 1
ATOM 2321 C CA . ILE A 1 285 ? -4.026 1.962 -11.947 1.00 92.69 285 ILE A CA 1
ATOM 2322 C C . ILE A 1 285 ? -4.183 3.495 -11.900 1.00 92.69 285 ILE A C 1
ATOM 2324 O O . ILE A 1 285 ? -5.285 4.007 -12.108 1.00 92.69 285 ILE A O 1
ATOM 2328 N N . PRO A 1 286 ? -3.103 4.263 -11.668 1.00 93.50 286 PRO A N 1
ATOM 2329 C CA . PRO A 1 286 ? -3.125 5.723 -11.669 1.00 93.50 286 PRO A CA 1
ATOM 2330 C C . PRO A 1 286 ? -3.173 6.281 -13.097 1.00 93.50 286 PRO A C 1
ATOM 2332 O O . PRO A 1 286 ? -2.217 6.886 -13.572 1.00 93.50 286 PRO A O 1
ATOM 2335 N N . THR A 1 287 ? -4.277 6.070 -13.817 1.00 94.56 287 THR A N 1
ATOM 2336 C CA . THR A 1 287 ? -4.480 6.631 -15.163 1.00 94.56 287 THR A CA 1
ATOM 2337 C C . THR A 1 287 ? -4.584 8.159 -15.123 1.00 94.56 287 THR A C 1
ATOM 2339 O O . THR A 1 287 ? -4.932 8.736 -14.090 1.00 94.56 287 THR A O 1
ATOM 2342 N N . ILE A 1 288 ? -4.329 8.835 -16.251 1.00 94.12 288 ILE A N 1
ATOM 2343 C CA . ILE A 1 288 ? -4.332 10.315 -16.343 1.00 94.12 288 ILE A CA 1
ATOM 2344 C C . ILE A 1 288 ? -5.577 10.945 -15.694 1.00 94.12 288 ILE A C 1
ATOM 2346 O O . ILE A 1 288 ? -5.454 11.824 -14.848 1.00 94.12 288 ILE A O 1
ATOM 2350 N N . ASN A 1 289 ? -6.772 10.449 -16.024 1.00 93.12 289 ASN A N 1
ATOM 2351 C CA . ASN A 1 289 ? -8.036 11.026 -15.551 1.00 93.12 289 ASN A CA 1
ATOM 2352 C C . ASN A 1 289 ? -8.532 10.458 -14.210 1.00 93.12 289 ASN A C 1
ATOM 2354 O O . ASN A 1 289 ? -9.614 10.838 -13.764 1.00 93.12 289 ASN A O 1
ATOM 2358 N N . ARG A 1 290 ? -7.774 9.554 -13.565 1.00 93.19 290 ARG A N 1
ATOM 2359 C CA . ARG A 1 290 ? -8.225 8.817 -12.372 1.00 93.19 290 ARG A CA 1
ATOM 2360 C C . ARG A 1 290 ? -8.755 9.762 -11.294 1.00 93.19 290 ARG A C 1
ATOM 2362 O O . ARG A 1 290 ? -9.882 9.594 -10.850 1.00 93.19 290 ARG A O 1
ATOM 2369 N N . ASP A 1 291 ? -7.980 10.766 -10.887 1.00 92.06 291 ASP A N 1
ATOM 2370 C CA . ASP A 1 291 ? -8.352 11.616 -9.745 1.00 92.06 291 ASP A CA 1
ATOM 2371 C C . ASP A 1 291 ? -9.594 12.466 -9.994 1.00 92.06 291 ASP A C 1
ATOM 2373 O O . ASP A 1 291 ? -10.378 12.694 -9.070 1.00 92.06 291 ASP A O 1
ATOM 2377 N N . ARG A 1 292 ? -9.814 12.883 -11.246 1.00 92.88 292 ARG A N 1
ATOM 2378 C CA . ARG A 1 292 ? -11.038 13.585 -11.640 1.00 92.88 292 ARG A CA 1
ATOM 2379 C C . ARG A 1 292 ? -12.251 12.673 -11.487 1.00 92.88 292 ARG A C 1
ATOM 2381 O O . ARG A 1 292 ? -13.250 13.077 -10.895 1.00 92.88 292 ARG A O 1
ATOM 2388 N N . GLU A 1 293 ? -12.150 11.443 -11.985 1.00 93.12 293 GLU A N 1
ATOM 2389 C CA . GLU A 1 293 ? -13.246 10.474 -11.921 1.00 93.12 293 GLU A CA 1
ATOM 2390 C C . GLU A 1 293 ? -13.513 9.995 -10.492 1.00 93.12 293 GLU A C 1
ATOM 2392 O O . GLU A 1 293 ? -14.673 9.913 -10.093 1.00 93.12 293 GLU A O 1
ATOM 2397 N N . LEU A 1 294 ? -12.471 9.783 -9.681 1.00 93.44 294 LEU A N 1
ATOM 2398 C CA . LEU A 1 294 ? -12.630 9.477 -8.258 1.00 93.44 294 LEU A CA 1
ATOM 2399 C C . LEU A 1 294 ? -13.273 10.638 -7.505 1.00 93.44 294 LEU A C 1
ATOM 2401 O O . LEU A 1 294 ? -14.216 10.428 -6.751 1.00 93.44 294 LEU A O 1
ATOM 2405 N N . THR A 1 295 ? -12.844 11.876 -7.750 1.00 93.56 295 THR A N 1
ATOM 2406 C CA . THR A 1 295 ? -13.469 13.046 -7.117 1.00 93.56 295 THR A CA 1
ATOM 2407 C C . THR A 1 295 ? -14.953 13.136 -7.476 1.00 93.56 295 THR A C 1
ATOM 2409 O O . THR A 1 295 ? -15.784 13.359 -6.596 1.00 93.56 295 THR A O 1
ATOM 2412 N N . ARG A 1 296 ? -15.314 12.898 -8.745 1.00 93.69 296 ARG A N 1
ATOM 2413 C CA . ARG A 1 296 ? -16.714 12.850 -9.190 1.00 93.69 296 ARG A CA 1
ATOM 2414 C C . ARG A 1 296 ? -17.496 11.731 -8.497 1.00 93.69 296 ARG A C 1
ATOM 2416 O O . ARG A 1 296 ? -18.564 11.999 -7.955 1.00 93.69 296 ARG A O 1
ATOM 2423 N N . ALA A 1 297 ? -16.971 10.506 -8.496 1.00 91.31 297 ALA A N 1
ATOM 2424 C CA . ALA A 1 297 ? -17.636 9.344 -7.912 1.00 91.31 297 ALA A CA 1
ATOM 2425 C C . ALA A 1 297 ? -17.838 9.502 -6.399 1.00 91.31 297 ALA A C 1
ATOM 2427 O O . ALA A 1 297 ? -18.951 9.345 -5.906 1.00 91.31 297 ALA A O 1
ATOM 2428 N N . HIS A 1 298 ? -16.797 9.898 -5.665 1.00 92.31 298 HIS A N 1
ATOM 2429 C CA . HIS A 1 298 ? -16.883 10.068 -4.217 1.00 92.31 298 HIS A CA 1
ATOM 2430 C C . HIS A 1 298 ? -17.801 11.223 -3.819 1.00 92.31 298 HIS A C 1
ATOM 2432 O O . HIS A 1 298 ? -18.544 11.077 -2.859 1.00 92.31 298 HIS A O 1
ATOM 2438 N N . ARG A 1 299 ? -17.838 12.331 -4.575 1.00 91.81 299 ARG A N 1
ATOM 2439 C CA . ARG A 1 299 ? -18.820 13.405 -4.336 1.00 91.81 299 ARG A CA 1
ATOM 2440 C C . ARG A 1 299 ? -20.260 12.915 -4.447 1.00 91.81 299 ARG A C 1
ATOM 2442 O O . ARG A 1 299 ? -21.115 13.404 -3.721 1.00 91.81 299 ARG A O 1
ATOM 2449 N N . ILE A 1 300 ? -20.544 11.994 -5.366 1.00 90.19 300 ILE A N 1
ATOM 2450 C CA . ILE A 1 300 ? -21.885 11.417 -5.515 1.00 90.19 300 ILE A CA 1
ATOM 2451 C C . ILE A 1 300 ? -22.170 10.460 -4.355 1.00 90.19 300 ILE A C 1
ATOM 2453 O O . ILE A 1 300 ? -23.205 10.588 -3.715 1.00 90.19 300 ILE A O 1
ATOM 2457 N N . LEU A 1 301 ? -21.243 9.553 -4.042 1.00 90.31 301 LEU A N 1
ATOM 2458 C CA . LEU A 1 301 ? -21.411 8.580 -2.959 1.00 90.31 301 LEU A CA 1
ATOM 2459 C C . LEU A 1 301 ? -21.562 9.253 -1.584 1.00 90.31 301 LEU A C 1
ATOM 2461 O O . LEU A 1 301 ? -22.460 8.895 -0.825 1.00 90.31 301 LEU A O 1
ATOM 2465 N N . GLU A 1 302 ? -20.755 10.274 -1.283 1.00 92.06 302 GLU A N 1
ATOM 2466 C CA . GLU A 1 302 ? -20.796 10.958 0.016 1.00 92.06 302 GLU A CA 1
ATOM 2467 C C . GLU A 1 302 ? -22.085 11.778 0.211 1.00 92.06 302 GLU A C 1
ATOM 2469 O O . GLU A 1 302 ? -22.529 11.920 1.347 1.00 92.06 302 GLU A O 1
ATOM 2474 N N . LYS A 1 303 ? -22.765 12.225 -0.862 1.00 90.88 303 LYS A N 1
ATOM 2475 C CA . LYS A 1 303 ? -24.122 12.813 -0.762 1.00 90.88 303 LYS A CA 1
ATOM 2476 C C . LYS A 1 303 ? -25.168 11.825 -0.241 1.00 90.88 303 LYS A C 1
ATOM 2478 O O . LYS A 1 303 ? -26.206 12.248 0.252 1.00 90.88 303 LYS A O 1
ATOM 2483 N N . HIS A 1 304 ? -24.895 10.530 -0.364 1.00 90.31 304 HIS A N 1
ATOM 2484 C CA . HIS A 1 304 ? -25.745 9.446 0.115 1.00 90.31 304 HIS A CA 1
ATOM 2485 C C . HIS A 1 304 ? -25.165 8.758 1.362 1.00 90.31 304 HIS A C 1
ATOM 2487 O O . HIS A 1 304 ? -25.561 7.638 1.676 1.00 90.31 304 HIS A O 1
ATOM 2493 N N . GLU A 1 305 ? -24.223 9.409 2.059 1.00 91.25 305 GLU A N 1
ATOM 2494 C CA . GLU A 1 305 ? -23.539 8.870 3.246 1.00 91.25 305 GLU A CA 1
ATOM 2495 C C . GLU A 1 305 ? -22.791 7.547 2.970 1.00 91.25 305 GLU A C 1
ATOM 2497 O O . GLU A 1 305 ? -22.639 6.699 3.850 1.00 91.25 305 GLU A O 1
ATOM 2502 N N . ILE A 1 306 ? -22.317 7.355 1.732 1.00 92.25 306 ILE A N 1
ATOM 2503 C CA . ILE A 1 306 ? -21.502 6.204 1.331 1.00 92.25 306 ILE A CA 1
ATOM 2504 C C . ILE A 1 306 ? -20.038 6.643 1.241 1.00 92.25 306 ILE A C 1
ATOM 2506 O O . ILE A 1 306 ? -19.644 7.404 0.356 1.00 92.25 306 ILE A O 1
ATOM 2510 N N . TYR A 1 307 ? -19.203 6.113 2.135 1.00 93.56 307 TYR A N 1
ATOM 2511 C CA . TYR A 1 307 ? -17.793 6.489 2.252 1.00 93.56 307 TYR A CA 1
ATOM 2512 C C . TYR A 1 307 ? -16.887 5.380 1.720 1.00 93.56 307 TYR A C 1
ATOM 2514 O O . TYR A 1 307 ? -16.528 4.434 2.417 1.00 93.56 307 TYR A O 1
ATOM 2522 N N . SER A 1 308 ? -16.504 5.501 0.451 1.00 93.56 308 SER A N 1
ATOM 2523 C CA . SER A 1 308 ? -15.659 4.507 -0.215 1.00 93.56 308 SER A CA 1
ATOM 2524 C C . SER A 1 308 ? -14.187 4.659 0.203 1.00 93.56 308 SER A C 1
ATOM 2526 O O . SER A 1 308 ? -13.591 5.711 -0.040 1.00 93.56 308 SER A O 1
ATOM 2528 N N . ARG A 1 309 ? -13.595 3.650 0.859 1.00 95.25 309 ARG A N 1
ATOM 2529 C CA . ARG A 1 309 ? -12.220 3.670 1.416 1.00 95.25 309 ARG A CA 1
ATOM 2530 C C . ARG A 1 309 ? -11.480 2.344 1.203 1.00 95.25 309 ARG A C 1
ATOM 2532 O O . ARG A 1 309 ? -12.066 1.343 0.802 1.00 95.25 309 ARG A O 1
ATOM 2539 N N . GLY A 1 310 ? -10.172 2.337 1.448 1.00 94.69 310 GLY A N 1
ATOM 2540 C CA . GLY A 1 310 ? -9.296 1.178 1.249 1.00 94.69 310 GLY A CA 1
ATOM 2541 C C . GLY A 1 310 ? -8.811 1.031 -0.195 1.00 94.69 310 GLY A C 1
ATOM 2542 O O . GLY A 1 310 ? -9.063 1.886 -1.043 1.00 94.69 310 GLY A O 1
ATOM 2543 N N . ARG A 1 311 ? -8.101 -0.060 -0.508 1.00 92.38 311 ARG A N 1
ATOM 2544 C CA . ARG A 1 311 ? -7.458 -0.251 -1.824 1.00 92.38 311 ARG A CA 1
ATOM 2545 C C . ARG A 1 311 ? -8.437 -0.185 -3.005 1.00 92.38 311 ARG A C 1
ATOM 2547 O O . ARG A 1 311 ? -8.152 0.517 -3.973 1.00 92.38 311 ARG A O 1
ATOM 2554 N N . PHE A 1 312 ? -9.577 -0.872 -2.907 1.00 89.81 312 PHE A N 1
ATOM 2555 C CA . PHE A 1 312 ? -10.603 -0.936 -3.964 1.00 89.81 312 PHE A CA 1
ATOM 2556 C C . PHE A 1 312 ? -11.852 -0.100 -3.680 1.00 89.81 312 PHE A C 1
ATOM 2558 O O . PHE A 1 312 ? -12.743 -0.042 -4.517 1.00 89.81 312 PHE A O 1
ATOM 2565 N N . GLY A 1 313 ? -11.928 0.561 -2.525 1.00 90.44 313 GLY A N 1
ATOM 2566 C CA . GLY A 1 313 ? -12.910 1.623 -2.320 1.00 90.44 313 GLY A CA 1
ATOM 2567 C C . GLY A 1 313 ? -12.345 2.981 -2.730 1.00 90.44 313 GLY A C 1
ATOM 2568 O O . GLY A 1 313 ? -13.013 3.764 -3.397 1.00 90.44 313 GLY A O 1
ATOM 2569 N N . GLY A 1 314 ? -11.088 3.252 -2.382 1.00 91.75 314 GLY A N 1
ATOM 2570 C CA . GLY A 1 314 ? -10.438 4.520 -2.674 1.00 91.75 314 GLY A CA 1
ATOM 2571 C C . GLY A 1 314 ? -9.736 4.590 -4.030 1.00 91.75 314 GLY A C 1
ATOM 2572 O O . GLY A 1 314 ? -9.485 5.694 -4.505 1.00 91.75 314 GLY A O 1
ATOM 2573 N N . TRP A 1 315 ? -9.380 3.454 -4.644 1.00 92.38 315 TRP A N 1
ATOM 2574 C CA . TRP A 1 315 ? -8.735 3.362 -5.969 1.00 92.38 315 TRP A CA 1
ATOM 2575 C C . TRP A 1 315 ? -7.453 4.201 -6.152 1.00 92.38 315 TRP A C 1
ATOM 2577 O O . TRP A 1 315 ? -7.017 4.471 -7.274 1.00 92.38 315 TRP A O 1
ATOM 2587 N N . LYS A 1 316 ? -6.801 4.584 -5.051 1.00 92.62 316 LYS A N 1
ATOM 2588 C CA . LYS A 1 316 ? -5.531 5.317 -5.048 1.00 92.62 316 LYS A CA 1
ATOM 2589 C C . LYS A 1 316 ? -4.413 4.409 -4.587 1.00 92.62 316 LYS A C 1
ATOM 2591 O O . LYS A 1 316 ? -4.268 4.149 -3.393 1.00 92.62 316 LYS A O 1
ATOM 2596 N N . TYR A 1 317 ? -3.622 3.924 -5.539 1.00 91.44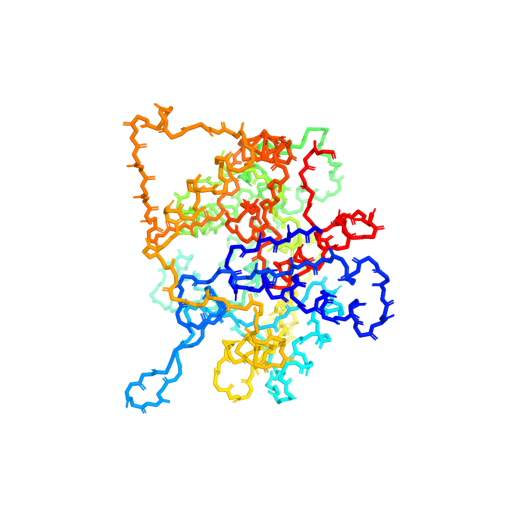 317 TYR A N 1
ATOM 2597 C CA . TYR A 1 317 ? -2.507 3.031 -5.251 1.00 91.44 317 TYR A CA 1
ATOM 2598 C C . TYR A 1 317 ? -1.558 3.595 -4.188 1.00 91.44 317 TYR A C 1
ATOM 2600 O O . TYR A 1 317 ? -1.150 2.873 -3.275 1.00 91.44 317 TYR A O 1
ATOM 2608 N N . GLU A 1 318 ? -1.256 4.887 -4.285 1.00 91.06 318 GLU A N 1
ATOM 2609 C CA . GLU A 1 318 ? -0.315 5.610 -3.439 1.00 91.06 318 GLU A CA 1
ATOM 2610 C C . GLU A 1 318 ? -0.635 5.525 -1.945 1.00 91.06 318 GLU A C 1
ATOM 2612 O O . GLU A 1 318 ? 0.292 5.461 -1.140 1.00 91.06 318 GLU A O 1
ATOM 2617 N N . VAL A 1 319 ? -1.915 5.385 -1.591 1.00 91.69 319 VAL A N 1
ATOM 2618 C CA . VAL A 1 319 ? -2.422 5.258 -0.217 1.00 91.69 319 VAL A CA 1
ATOM 2619 C C . VAL A 1 319 ? -3.146 3.923 -0.003 1.00 91.69 319 VAL A C 1
ATOM 2621 O O . VAL A 1 319 ? -4.076 3.828 0.788 1.00 91.69 319 VAL A O 1
ATOM 2624 N N . SER A 1 320 ? -2.736 2.870 -0.719 1.00 91.06 320 SER A N 1
ATOM 2625 C CA . SER A 1 320 ? -3.367 1.537 -0.660 1.00 91.06 320 SER A CA 1
ATOM 2626 C C . SER A 1 320 ? -2.520 0.449 0.006 1.00 91.06 320 SER A C 1
ATOM 2628 O O . SER A 1 320 ? -2.848 -0.733 -0.112 1.00 91.06 320 SER A O 1
ATOM 2630 N N . ASN A 1 321 ? -1.421 0.812 0.678 1.00 91.56 321 ASN A N 1
ATOM 2631 C CA . ASN A 1 321 ? -0.703 -0.164 1.505 1.00 91.56 321 ASN A CA 1
ATOM 2632 C C . ASN A 1 321 ? -1.547 -0.517 2.738 1.00 91.56 321 ASN A C 1
ATOM 2634 O O . ASN A 1 321 ? -2.507 0.180 3.069 1.00 91.56 321 ASN A O 1
ATOM 2638 N N . GLN A 1 322 ? -1.203 -1.628 3.382 1.00 92.88 322 GLN A N 1
ATOM 2639 C CA . GLN A 1 322 ? -1.951 -2.198 4.501 1.00 92.88 322 GLN A CA 1
ATOM 2640 C C . GLN A 1 322 ? -2.155 -1.194 5.647 1.00 92.88 322 GLN A C 1
ATOM 2642 O O . GLN A 1 322 ? -3.275 -1.025 6.123 1.00 92.88 322 GLN A O 1
ATOM 2647 N N . ASP A 1 323 ? -1.098 -0.464 5.997 1.00 94.50 323 ASP A N 1
ATOM 2648 C CA . ASP A 1 323 ? -1.097 0.608 6.989 1.00 94.50 323 ASP A CA 1
ATOM 2649 C C . ASP A 1 323 ? -2.025 1.770 6.606 1.00 94.50 323 ASP A C 1
ATOM 2651 O O . ASP A 1 323 ? -2.902 2.151 7.376 1.00 94.50 323 ASP A O 1
ATOM 2655 N N . HIS A 1 324 ? -1.923 2.277 5.378 1.00 94.62 324 HIS A N 1
ATOM 2656 C CA . HIS A 1 324 ? -2.795 3.341 4.886 1.00 94.62 324 HIS A CA 1
ATOM 2657 C C . HIS A 1 324 ? -4.259 2.905 4.859 1.00 94.62 324 HIS A C 1
ATOM 2659 O O . HIS A 1 324 ? -5.139 3.689 5.200 1.00 94.62 324 HIS A O 1
ATOM 2665 N N . CYS A 1 325 ? -4.533 1.666 4.447 1.00 95.88 325 CYS A N 1
ATOM 2666 C CA . CYS A 1 325 ? -5.884 1.121 4.406 1.00 95.88 325 CYS A CA 1
ATOM 2667 C C . CYS A 1 325 ? -6.484 1.040 5.810 1.00 95.88 325 CYS A C 1
ATOM 2669 O O . CYS A 1 325 ? -7.641 1.416 5.979 1.00 95.88 325 CYS A O 1
ATOM 2671 N N . PHE A 1 326 ? -5.701 0.598 6.796 1.00 97.50 326 PHE A N 1
ATOM 2672 C CA . PHE A 1 326 ? -6.105 0.558 8.199 1.00 97.50 326 PHE A CA 1
ATOM 2673 C C . PHE A 1 326 ? -6.372 1.963 8.755 1.00 97.50 326 PHE A C 1
ATOM 2675 O O . PHE A 1 326 ? -7.439 2.223 9.311 1.00 97.50 326 PHE A O 1
ATOM 2682 N N . ILE A 1 327 ? -5.456 2.908 8.515 1.00 97.81 327 ILE A N 1
ATOM 2683 C CA . ILE A 1 327 ? -5.620 4.300 8.954 1.00 97.81 327 ILE A CA 1
ATOM 2684 C C . ILE A 1 327 ? -6.799 4.988 8.263 1.00 97.81 327 ILE A C 1
ATOM 2686 O O . ILE A 1 327 ? -7.477 5.782 8.902 1.00 97.81 327 ILE A O 1
ATOM 2690 N N . GLN A 1 328 ? -7.116 4.666 7.008 1.00 97.69 328 GLN A N 1
ATOM 2691 C CA . GLN A 1 328 ? -8.347 5.153 6.376 1.00 97.69 328 GLN A CA 1
ATOM 2692 C C . GLN A 1 328 ? -9.598 4.721 7.143 1.00 97.69 328 GLN A C 1
ATOM 2694 O O . GLN A 1 328 ? -10.511 5.525 7.294 1.00 97.69 328 GLN A O 1
ATOM 2699 N N . GLY A 1 329 ? -9.626 3.485 7.653 1.00 98.19 329 GLY A N 1
ATOM 2700 C CA . GLY A 1 329 ? -10.697 3.002 8.525 1.00 98.19 329 GLY A CA 1
ATOM 2701 C C . GLY A 1 329 ? -10.795 3.795 9.829 1.00 98.19 329 GLY A C 1
ATOM 2702 O O . GLY A 1 329 ? -11.870 4.269 10.187 1.00 98.19 329 GLY A O 1
ATOM 2703 N N . LYS A 1 330 ? -9.656 4.019 10.494 1.00 98.44 330 LYS A N 1
ATOM 2704 C CA . LYS A 1 330 ? -9.568 4.871 11.694 1.00 98.44 330 LYS A CA 1
ATOM 2705 C C . LYS A 1 330 ? -10.076 6.290 11.422 1.00 98.44 330 LYS A C 1
ATOM 2707 O O . LYS A 1 330 ? -10.893 6.821 12.161 1.00 98.44 330 LYS A O 1
ATOM 2712 N N . GLN A 1 331 ? -9.605 6.916 10.349 1.00 98.00 331 GLN A N 1
ATOM 2713 C CA . GLN A 1 331 ? -9.909 8.318 10.073 1.00 98.00 331 GLN A CA 1
ATOM 2714 C C . GLN A 1 331 ? -11.356 8.534 9.646 1.00 98.00 331 GLN A C 1
ATOM 2716 O O . GLN A 1 331 ? -11.941 9.543 10.029 1.00 98.00 331 GLN A O 1
ATOM 2721 N N . ILE A 1 332 ? -11.960 7.605 8.895 1.00 97.06 332 ILE A N 1
ATOM 2722 C CA . ILE A 1 332 ? -13.369 7.766 8.538 1.00 97.06 332 ILE A CA 1
ATOM 2723 C C . ILE A 1 332 ? -14.269 7.653 9.770 1.00 97.06 332 ILE A C 1
ATOM 2725 O O . ILE A 1 332 ? -15.233 8.406 9.874 1.00 97.06 332 ILE A O 1
ATOM 2729 N N . ILE A 1 333 ? -13.949 6.778 10.731 1.00 97.38 333 ILE A N 1
ATOM 2730 C CA . ILE A 1 333 ? -14.760 6.683 11.947 1.00 97.38 333 ILE A CA 1
ATOM 2731 C C . ILE A 1 333 ? -14.603 7.927 12.830 1.00 97.38 333 ILE A C 1
ATOM 2733 O O . ILE A 1 333 ? -15.606 8.425 13.335 1.00 97.38 333 ILE A O 1
ATOM 2737 N N . ASP A 1 334 ? -13.401 8.506 12.931 1.00 98.12 334 ASP A N 1
ATOM 2738 C CA . ASP A 1 334 ? -13.218 9.779 13.640 1.00 98.12 334 ASP A CA 1
ATOM 2739 C C . ASP A 1 334 ? -13.923 10.938 12.930 1.00 98.12 334 ASP A C 1
ATOM 2741 O O . ASP A 1 334 ? -14.540 11.773 13.586 1.00 98.12 334 ASP A O 1
ATOM 2745 N N . ARG A 1 335 ? -13.923 10.974 11.593 1.00 96.06 335 ARG A N 1
ATOM 2746 C CA . ARG A 1 335 ? -14.693 11.972 10.839 1.00 96.06 335 ARG A CA 1
ATOM 2747 C C . ARG A 1 335 ? -16.182 11.888 11.149 1.00 96.06 335 ARG A C 1
ATOM 2749 O O . ARG A 1 335 ? -16.822 12.918 11.333 1.00 96.06 335 ARG A O 1
ATOM 2756 N N . LEU A 1 336 ? -16.732 10.677 11.189 1.00 95.31 336 LEU A N 1
ATOM 2757 C CA . LEU A 1 336 ? -18.163 10.463 11.401 1.00 95.31 336 LEU A CA 1
ATOM 2758 C C . LEU A 1 336 ? -18.599 10.700 12.848 1.00 95.31 336 LEU A C 1
ATOM 2760 O O . LEU A 1 336 ? -19.703 11.192 13.064 1.00 95.31 336 LEU A O 1
ATOM 2764 N N . LEU A 1 337 ? -17.766 10.334 13.824 1.00 97.19 337 LEU A N 1
ATOM 2765 C CA . LEU A 1 337 ? -18.139 10.370 15.241 1.00 97.19 337 LEU A CA 1
ATOM 2766 C C . LEU A 1 337 ? -17.609 11.596 15.987 1.00 97.19 337 LEU A C 1
ATOM 2768 O O . LEU A 1 337 ? -18.260 12.059 16.919 1.00 97.19 337 LEU A O 1
ATOM 2772 N N . LEU A 1 338 ? -16.445 12.110 15.591 1.00 97.06 338 LEU A N 1
ATOM 2773 C CA . LEU A 1 338 ? -15.729 13.189 16.281 1.00 97.06 338 LEU A CA 1
ATOM 2774 C C . LEU A 1 338 ? -15.582 14.455 15.423 1.00 97.06 338 LEU A C 1
ATOM 2776 O O . LEU A 1 338 ? -15.166 15.493 15.930 1.00 97.06 338 LEU A O 1
ATOM 2780 N N . GLY A 1 339 ? -15.900 14.388 14.126 1.00 95.56 339 GLY A N 1
ATOM 2781 C CA . GLY A 1 339 ? -15.730 15.506 13.196 1.00 95.56 339 GLY A CA 1
ATOM 2782 C C . GLY A 1 339 ? -14.278 15.767 12.779 1.00 95.56 339 GLY A C 1
ATOM 2783 O O . GLY A 1 339 ? -13.991 16.818 12.206 1.00 95.56 339 GLY A O 1
ATOM 2784 N N . GLU A 1 340 ? -13.351 14.841 13.041 1.00 96.38 340 GLU A N 1
ATOM 2785 C CA . GLU A 1 340 ? -11.941 15.010 12.668 1.00 96.38 340 GLU A CA 1
ATOM 2786 C C . GLU A 1 340 ? -11.720 14.822 11.154 1.00 96.38 340 GLU A C 1
ATOM 2788 O O . GLU A 1 340 ? -12.280 13.908 10.545 1.00 96.38 340 GLU A O 1
ATOM 2793 N N . PRO A 1 341 ? -10.881 15.645 10.501 1.00 94.31 341 PRO A N 1
ATOM 2794 C CA . PRO A 1 341 ? -10.632 15.508 9.073 1.00 94.31 341 PRO A CA 1
ATOM 2795 C C . PRO A 1 341 ? -9.749 14.296 8.747 1.00 94.31 341 PRO A C 1
ATOM 2797 O O . PRO A 1 341 ? -8.763 13.996 9.422 1.00 94.31 341 PRO A O 1
ATOM 2800 N N . GLU A 1 342 ? -10.036 13.651 7.618 1.00 94.81 342 GLU A N 1
ATOM 2801 C CA . GLU A 1 342 ? -9.187 12.593 7.070 1.00 94.81 342 GLU A CA 1
ATOM 2802 C C . GLU A 1 342 ? -7.921 13.196 6.438 1.00 94.81 342 GLU A C 1
ATOM 2804 O O . GLU A 1 342 ? -7.985 14.111 5.613 1.00 94.81 342 GLU A O 1
ATOM 2809 N N . THR A 1 343 ? -6.744 12.676 6.796 1.00 93.44 343 THR A N 1
ATOM 2810 C CA . THR A 1 343 ? -5.457 13.204 6.308 1.00 93.44 343 THR A CA 1
ATOM 2811 C C . THR A 1 343 ? -4.763 12.286 5.310 1.00 93.44 343 THR A C 1
ATOM 2813 O O . THR A 1 343 ? -4.027 12.788 4.459 1.00 93.44 343 THR A O 1
ATOM 2816 N N . ILE A 1 344 ? -5.018 10.973 5.364 1.00 91.50 344 ILE A N 1
ATOM 2817 C CA . ILE A 1 344 ? -4.432 9.990 4.443 1.00 91.50 344 ILE A CA 1
ATOM 2818 C C . ILE A 1 344 ? -5.178 9.973 3.115 1.00 91.50 344 ILE A C 1
ATOM 2820 O O . ILE A 1 344 ? -4.571 10.113 2.053 1.00 91.50 344 ILE A O 1
ATOM 2824 N N . TYR A 1 345 ? -6.496 9.786 3.159 1.00 90.19 345 TYR A N 1
ATOM 2825 C CA . TYR A 1 345 ? -7.298 9.681 1.951 1.00 90.19 345 TYR A CA 1
ATOM 2826 C C . TYR A 1 345 ? -8.007 10.997 1.671 1.00 90.19 345 TYR A C 1
ATOM 2828 O O . TYR A 1 345 ? -9.049 11.304 2.239 1.00 90.19 345 TYR A O 1
ATOM 2836 N N . LYS A 1 346 ? -7.419 11.775 0.762 1.00 82.06 346 LYS A N 1
ATOM 2837 C CA . LYS A 1 346 ? -7.993 13.026 0.270 1.00 82.06 346 LYS A CA 1
ATOM 2838 C C . LYS A 1 346 ? -8.483 12.819 -1.149 1.00 82.06 346 LYS A C 1
ATOM 2840 O O . LYS A 1 346 ? -7.689 12.478 -2.027 1.00 82.06 346 LYS A O 1
ATOM 2845 N N . ASN A 1 347 ? -9.762 13.049 -1.397 1.00 67.88 347 ASN A N 1
ATOM 2846 C CA . ASN A 1 347 ? -10.225 13.403 -2.738 1.00 67.88 347 ASN A CA 1
ATOM 2847 C C . ASN A 1 347 ? -10.255 14.920 -2.848 1.00 67.88 347 ASN A C 1
ATOM 2849 O O . ASN A 1 347 ? -10.124 15.568 -1.821 1.00 67.88 347 ASN A O 1
ATOM 2853 N N . GLY A 1 348 ? -10.338 15.487 -4.056 1.00 53.25 348 GLY A N 1
ATOM 2854 C CA . GLY A 1 348 ? -10.349 16.945 -4.266 1.00 53.25 348 GLY A CA 1
ATOM 2855 C C . GLY A 1 348 ? -11.619 17.632 -3.740 1.00 53.25 348 GLY A C 1
ATOM 2856 O O . GLY A 1 348 ? -12.271 18.365 -4.482 1.00 53.25 348 GLY A O 1
ATOM 2857 N N . LEU A 1 349 ? -12.025 17.286 -2.521 1.00 47.03 349 LEU A N 1
ATOM 2858 C CA . LEU A 1 349 ? -13.012 17.932 -1.677 1.00 47.03 349 LEU A CA 1
ATOM 2859 C C . LEU A 1 349 ? -12.328 19.047 -0.893 1.00 47.03 349 LEU A C 1
ATOM 2861 O O . LEU A 1 349 ? -11.193 18.810 -0.415 1.00 47.03 349 LEU A O 1
#

Foldseek 3Di:
DEDEAEALALLQLLLQVLLVVCVVVVPPLSVVYHFAYEAQAQAHHVQQAWDADPVGDIDRSDPFFAFDPPQVVLVVLLCVLAVAKDKDFDFDWDFLVVQVPDPDTDTDGPPCLLVLLVGDPVLSVVQLVQLVVLPPDDDDPDDQLWQLSVCCNQRNPSCCVSPVQVVVCVVQVDGRRQFHCPLCPQVDDGDHSVNSVVLNPDDPVVNVVDPPQDDRVSMTMWHPDNTSNSSSRSSCVPGDVVNYDYNCNVCPQVVVQVVCVVLVVDDPVRPPDDDDDDPVDDFLTRGSCVLVVLLVVQVVCVVSVHHQAEGVRLSRPSQHRSSSSSVSSNQVSCCVRVVHHDDRRDRPD

Secondary structure (DSSP, 8-state):
-EEEEE--SHHHHHHHHHHHHHHHTT-GGGGG-EEEEE-SSSSS-GGG-EEE-TTS-EEESS---B--SS-HHHHHHHHHH-S-EEEEE---EEE-GGGTTSSS--EEESSGGGGGGGS-HHHHHHHHHHHHTTTTPPPPSSPPSSHHHHHHHHTHHHHIIIIIHHHHHHHHSS-GGGB-SGGGTTTS----HHHHHHHHHS-HHHHTTS----STTSEEEEESSSTTHHHHHHHHHTS-GGGEE-S-SHHHHHHHHHHHHHTTS--GGG---------S------BTTHHHHHHHHHHHHHTTT----SHHHH--GGG-SHHHHHHHHHHHHHHHHH-PPPSSS----

pLDDT: mean 91.01, std 7.29, range [47.03, 98.81]

Sequence (349 aa):
MRIVVIGAAPTGLGVAYRFYQLQNDNVDVTKNVELIILEKETLPGGLSRTVMDENGFSWDMGGHITFDHNLPYYIEAIRWAVDEWNILTRNCQVDISYMFNEKDLHLVPYPVQYAIPMFPSNIKKKCLKDLRDRCGKSEKINPPKNFDEWIKENFGPTLNNYFFKQYTQKVWTVKANQMNAAWVGSRVAKMPYKKLAELCAMNEKDLKKADLGWGPNARFMFPKHYGTGSIWKSMTDKLPSEWFRFGCESKIIEKAIECLIRKSIISREQIVSLFSILLPYGYPIPTINRDRELTRAHRILEKHEIYSRGRFGGWKYEVSNQDHCFIQGKQIIDRLLLGEPETIYKNGL

Radius of gyration: 23.55 Å; chains: 1; bounding box: 76×56×52 Å

Organism: Onchocerca volvulus (NCBI:txid6282)